Protein AF-A0A7Y5BI20-F1 (afdb_monomer)

Radius of gyration: 17.61 Å; Cα contacts (8 Å, |Δi|>4): 204; chains: 1; bounding box: 40×29×50 Å

Solvent-accessible surface area (backbone atoms only — not comparable to full-atom values): 10564 Å² total; per-residue (Å²): 135,84,77,79,78,75,85,60,71,72,70,95,50,61,67,59,49,48,48,51,48,50,54,49,49,51,48,52,44,55,56,57,67,70,54,53,72,67,63,49,33,37,38,28,72,91,62,19,72,22,56,56,56,49,55,50,47,43,29,52,50,44,44,56,56,36,51,62,61,67,52,60,69,69,63,28,53,70,52,35,61,31,55,92,84,64,74,56,52,75,76,51,72,60,50,101,61,78,82,75,77,79,55,51,94,54,74,71,53,72,89,68,62,74,75,55,58,59,52,51,49,49,44,40,54,54,28,40,52,52,33,44,61,44,54,67,77,48,53,69,67,46,31,60,50,31,10,46,80,98,21,34,20,44,50,59,49,52,50,46,51,54,36,26,41,48,49,56,50,48,57,49,49,55,44,54,52,57,53,58,56,64,76,75,110

Nearest PDB structures (foldseek):
  2nsf-assembly1_A  TM=5.334E-01  e=1.262E+00  Corynebacterium glutamicum

Secondary structure (DSSP, 8-state):
--SPPPPP---SSHHHHHHHHHHHHHHHHHHHHHS-HHHHHS--SSSS--HHHHHHHHHHHHHHHHHHHTS-HHHHHHT-SPPTTPPPGGGS-SSSSTT-------PPPPP--THHHHHHHHHHHHHHHHHHHHHHTS-HHHHHH-EETTTEEHHHHHHHHHHHHHHHHHHHHHHHHHHHHHT--

pLDDT: mean 84.41, std 15.32, range [40.56, 98.56]

Mean predicted aligned error: 6.58 Å

Sequence (185 aa):
MKNSLPEIHSCSNKEDLLKQIIDSHQALVNFYKEIPSTIFQDGAIPDGWSVKKNMKHVISSTNLFTLYLKLPKFFMKIFGKPKKNQKPIEEVVPTNRPNIKDFGKYTTAEIYKPREKEKIIQGILDSAEKLKKSVEKFSENELNNLSVFLGISLRNFILIVLKHNIYHVNVARTRLINTSESFQK

Structure (mmCIF, N/CA/C/O backbone):
data_AF-A0A7Y5BI20-F1
#
_entry.id   AF-A0A7Y5BI20-F1
#
loop_
_atom_site.group_PDB
_atom_site.id
_atom_site.type_symbol
_atom_site.label_atom_id
_atom_site.label_alt_id
_atom_site.label_comp_id
_atom_site.label_asym_id
_atom_site.label_entity_id
_atom_site.label_seq_id
_atom_site.pdbx_PDB_ins_code
_atom_site.Cartn_x
_atom_site.Cartn_y
_atom_site.Cartn_z
_atom_site.occupancy
_atom_site.B_iso_or_equiv
_atom_site.auth_seq_id
_atom_site.auth_comp_id
_atom_site.auth_asym_id
_atom_site.auth_atom_id
_atom_site.pdbx_PDB_model_num
ATOM 1 N N . MET A 1 1 ? 6.452 7.077 -18.945 1.00 60.22 1 MET A N 1
ATOM 2 C CA . MET A 1 1 ? 6.814 7.367 -17.538 1.00 60.22 1 MET A CA 1
ATOM 3 C C . MET A 1 1 ? 6.466 8.807 -17.114 1.00 60.22 1 MET A C 1
ATOM 5 O O . MET A 1 1 ? 7.232 9.424 -16.376 1.00 60.22 1 MET A O 1
ATOM 9 N N . LYS A 1 2 ? 5.326 9.372 -17.554 1.00 54.47 2 LYS A N 1
ATOM 10 C CA . LYS A 1 2 ? 5.013 10.809 -17.358 1.00 54.47 2 LYS A CA 1
ATOM 11 C C . LYS A 1 2 ? 4.185 11.119 -16.100 1.00 54.47 2 LYS A C 1
ATOM 13 O O . LYS A 1 2 ? 4.329 12.201 -15.549 1.00 54.47 2 LYS A O 1
ATOM 18 N N . ASN A 1 3 ? 3.388 10.178 -15.592 1.00 63.25 3 ASN A N 1
ATOM 19 C CA . ASN A 1 3 ? 2.497 10.438 -14.452 1.00 63.25 3 ASN A CA 1
ATOM 20 C C . ASN A 1 3 ? 3.248 10.351 -13.125 1.00 63.25 3 ASN A C 1
ATOM 22 O O . ASN A 1 3 ? 3.934 9.357 -12.898 1.00 63.25 3 ASN A O 1
ATOM 26 N N . SER A 1 4 ? 3.149 11.358 -12.251 1.00 76.25 4 SER A N 1
ATOM 27 C CA . SER A 1 4 ? 3.643 11.291 -10.865 1.00 76.25 4 SER A CA 1
ATOM 28 C C . SER A 1 4 ? 3.000 10.113 -10.118 1.00 76.25 4 SER A C 1
ATOM 30 O O . SER A 1 4 ? 1.860 9.739 -10.386 1.00 76.25 4 SER A O 1
ATOM 32 N N . LEU A 1 5 ? 3.760 9.472 -9.223 1.00 89.19 5 LEU A N 1
ATOM 33 C CA . LEU A 1 5 ? 3.156 8.527 -8.282 1.00 89.19 5 LEU A CA 1
ATOM 34 C C . LEU A 1 5 ? 2.349 9.332 -7.252 1.00 89.19 5 LEU A C 1
ATOM 36 O O . LEU A 1 5 ? 2.758 10.452 -6.940 1.00 89.19 5 LEU A O 1
ATOM 40 N N . PRO A 1 6 ? 1.227 8.801 -6.741 1.00 92.25 6 PRO A N 1
ATOM 41 C CA . PRO A 1 6 ? 0.390 9.535 -5.808 1.00 92.25 6 PRO A CA 1
ATOM 42 C C . PRO A 1 6 ? 1.118 9.752 -4.486 1.00 92.25 6 PRO A C 1
ATOM 44 O O . PRO A 1 6 ? 1.880 8.898 -4.026 1.00 92.25 6 PRO A O 1
ATOM 47 N N . GLU A 1 7 ? 0.835 10.883 -3.859 1.00 92.62 7 GLU A N 1
ATOM 48 C CA . GLU A 1 7 ? 1.202 11.121 -2.473 1.00 92.62 7 GLU A CA 1
ATOM 49 C C . GLU A 1 7 ? 0.186 10.449 -1.544 1.00 92.62 7 GLU A C 1
ATOM 51 O O . GLU A 1 7 ? -0.988 10.285 -1.878 1.00 92.62 7 GLU A O 1
ATOM 56 N N . ILE A 1 8 ? 0.667 10.001 -0.385 1.00 96.25 8 ILE A N 1
ATOM 57 C CA . ILE A 1 8 ? -0.174 9.413 0.658 1.00 96.25 8 ILE A CA 1
ATOM 58 C C . ILE A 1 8 ? -0.384 10.473 1.724 1.00 96.25 8 ILE A C 1
ATOM 60 O O . ILE A 1 8 ? 0.593 11.020 2.242 1.00 96.25 8 ILE A O 1
ATOM 64 N N . HIS A 1 9 ? -1.645 10.709 2.063 1.00 95.88 9 HIS A N 1
ATOM 65 C CA . HIS A 1 9 ? -2.060 11.784 2.952 1.00 95.88 9 HIS A CA 1
ATOM 66 C C . HIS A 1 9 ? -2.793 11.252 4.176 1.00 95.88 9 HIS A C 1
ATOM 68 O O . HIS A 1 9 ? -3.394 10.168 4.172 1.00 95.88 9 HIS A O 1
ATOM 74 N N 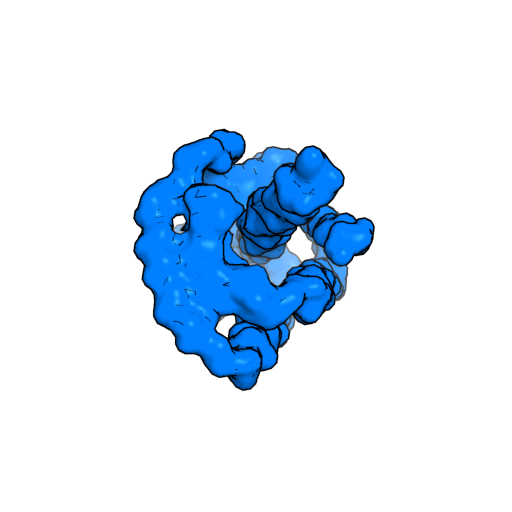. SER A 1 10 ? -2.739 12.032 5.247 1.00 95.69 10 SER A N 1
ATOM 75 C CA . SER A 1 10 ? -3.481 11.751 6.463 1.00 95.69 10 SER A CA 1
ATOM 76 C C . SER A 1 10 ? -4.971 11.774 6.126 1.00 95.69 10 SER A C 1
ATOM 78 O O . SER A 1 10 ? -5.447 12.646 5.407 1.00 95.69 10 SER A O 1
ATOM 80 N N . CYS A 1 11 ? -5.723 10.802 6.632 1.00 95.56 11 CYS A N 1
ATOM 81 C CA . CYS A 1 11 ? -7.173 10.743 6.453 1.00 95.56 11 CYS A CA 1
ATOM 82 C C . CYS A 1 11 ? -7.856 10.522 7.799 1.00 95.56 11 CYS A C 1
ATOM 84 O O . CYS A 1 11 ? -7.262 9.953 8.713 1.00 95.56 11 CYS A O 1
ATOM 86 N N . SER A 1 12 ? -9.104 10.961 7.934 1.00 92.12 12 SER A N 1
ATOM 87 C CA . SER A 1 12 ? -9.859 10.863 9.191 1.00 92.12 12 SER A CA 1
ATOM 88 C C . SER A 1 12 ? -10.893 9.735 9.193 1.00 92.12 12 SER A C 1
ATOM 90 O O . SER A 1 12 ? -11.273 9.274 10.268 1.00 92.12 12 SER A O 1
ATOM 92 N N . ASN A 1 13 ? -11.302 9.250 8.017 1.00 97.00 13 ASN A N 1
ATOM 93 C CA . ASN A 1 13 ? -12.343 8.235 7.854 1.00 97.00 13 ASN A CA 1
ATOM 94 C C . ASN A 1 13 ? -11.854 7.028 7.029 1.00 97.00 13 ASN A C 1
ATOM 96 O O . ASN A 1 13 ? -10.860 7.085 6.300 1.00 97.00 13 ASN A O 1
ATOM 100 N N . LYS A 1 14 ? -12.491 5.878 7.224 1.00 98.19 14 LYS A N 1
ATOM 101 C CA . LYS A 1 14 ? -12.157 4.595 6.599 1.00 98.19 14 LYS A CA 1
ATOM 102 C C . LYS A 1 14 ? -12.366 4.637 5.094 1.00 98.19 14 LYS A C 1
ATOM 104 O O . LYS A 1 14 ? -11.585 4.008 4.395 1.00 98.19 14 LYS A O 1
ATOM 109 N N . GLU A 1 15 ? -13.372 5.349 4.602 1.00 98.31 15 GLU A N 1
ATOM 110 C CA . GLU A 1 15 ? -13.644 5.455 3.166 1.00 98.31 15 GLU A CA 1
ATOM 111 C C . GLU A 1 15 ? -12.436 6.026 2.411 1.00 98.31 15 GLU A C 1
ATOM 113 O O . GLU A 1 15 ? -11.926 5.381 1.494 1.00 98.31 15 GLU A O 1
ATOM 118 N N . ASP A 1 16 ? -11.879 7.139 2.888 1.00 98.12 16 ASP A N 1
ATOM 119 C CA . ASP A 1 16 ? -10.666 7.746 2.338 1.00 98.12 16 ASP A CA 1
ATOM 120 C C . ASP A 1 16 ? -9.454 6.816 2.444 1.00 98.12 16 ASP A C 1
ATOM 122 O O . ASP A 1 16 ? -8.635 6.747 1.527 1.00 98.12 16 ASP A O 1
ATOM 126 N N . LEU A 1 17 ? -9.330 6.065 3.543 1.00 98.44 17 LEU A N 1
ATOM 127 C CA . LEU A 1 17 ? -8.257 5.081 3.702 1.00 98.44 17 LEU A CA 1
ATOM 128 C C . LEU A 1 17 ? -8.372 3.958 2.663 1.0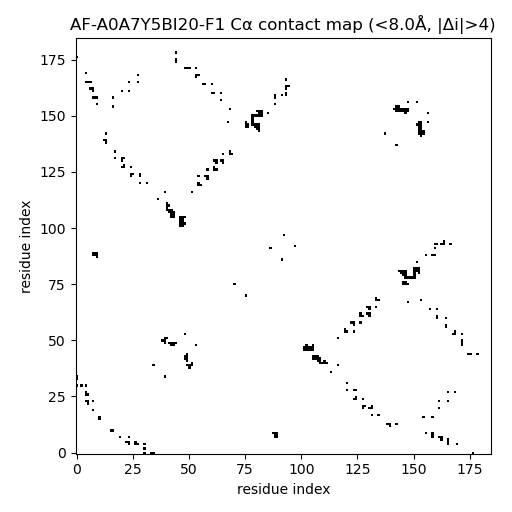0 98.44 17 LEU A C 1
ATOM 130 O O . LEU A 1 17 ? -7.374 3.585 2.045 1.00 98.44 17 LEU A O 1
ATOM 134 N N . LEU A 1 18 ? -9.579 3.425 2.456 1.00 98.56 18 LEU A N 1
ATOM 135 C CA . LEU A 1 18 ? -9.848 2.392 1.455 1.00 98.56 18 LEU A CA 1
ATOM 136 C C . LEU A 1 18 ? -9.591 2.915 0.041 1.00 98.56 18 LEU A C 1
ATOM 138 O O . LEU A 1 18 ? -8.966 2.217 -0.761 1.00 98.56 18 LEU A O 1
ATOM 142 N N . LYS A 1 19 ? -10.000 4.154 -0.240 1.00 98.19 19 LYS A N 1
ATOM 143 C CA . LYS A 1 19 ? -9.726 4.828 -1.510 1.00 98.19 19 LYS A CA 1
ATOM 144 C C . LYS A 1 19 ? -8.223 4.979 -1.745 1.00 98.19 19 LYS A C 1
ATOM 146 O O . LYS A 1 19 ? -7.734 4.562 -2.791 1.00 98.19 19 LYS A O 1
ATOM 151 N N . GLN A 1 20 ? -7.466 5.458 -0.754 1.00 98.12 20 GLN A N 1
ATOM 152 C CA . GLN A 1 20 ? -6.006 5.570 -0.856 1.00 98.12 20 GLN A CA 1
ATOM 153 C C . GLN A 1 20 ? -5.320 4.213 -1.084 1.00 98.12 20 GLN A C 1
ATOM 155 O O . GLN A 1 20 ? -4.358 4.141 -1.851 1.00 98.12 20 GLN A O 1
ATOM 160 N N . ILE A 1 21 ? -5.806 3.121 -0.474 1.00 98.44 21 ILE A N 1
ATOM 161 C CA . ILE A 1 21 ? -5.284 1.768 -0.737 1.00 98.44 21 ILE A CA 1
ATOM 162 C C . ILE A 1 21 ? -5.441 1.414 -2.220 1.00 98.44 21 ILE A C 1
ATOM 164 O O . ILE A 1 21 ? -4.464 1.001 -2.845 1.00 98.44 21 ILE A O 1
ATOM 168 N N . ILE A 1 22 ? -6.636 1.582 -2.786 1.00 98.31 22 ILE A N 1
ATOM 169 C CA . ILE A 1 22 ? -6.911 1.202 -4.177 1.00 98.31 22 ILE A CA 1
ATOM 170 C C . ILE A 1 22 ? -6.178 2.114 -5.159 1.00 98.31 22 ILE A C 1
ATOM 172 O O . ILE A 1 22 ? -5.457 1.616 -6.026 1.00 98.31 22 ILE A O 1
ATOM 176 N N . ASP A 1 23 ? -6.290 3.429 -4.986 1.00 97.38 23 ASP A N 1
ATOM 177 C CA . ASP A 1 23 ? -5.709 4.405 -5.908 1.00 97.38 23 ASP A CA 1
ATOM 178 C C . ASP A 1 23 ? -4.184 4.292 -5.960 1.00 97.38 23 ASP A C 1
ATOM 180 O O . ASP A 1 23 ? -3.594 4.288 -7.043 1.00 97.38 23 ASP A O 1
ATOM 184 N N . SER A 1 24 ? -3.535 4.127 -4.800 1.00 97.31 24 SER A N 1
ATOM 185 C CA . SER A 1 24 ? -2.082 3.957 -4.748 1.00 97.31 24 SER A CA 1
ATOM 186 C C . SER A 1 24 ? -1.639 2.697 -5.486 1.00 97.31 24 SER A C 1
ATOM 188 O O . SER A 1 24 ? -0.776 2.779 -6.358 1.00 97.31 24 SER A O 1
ATOM 190 N N . HIS A 1 25 ? -2.258 1.543 -5.224 1.00 98.00 25 HIS A N 1
ATOM 191 C CA . HIS A 1 25 ? -1.890 0.295 -5.898 1.00 98.00 25 HIS A CA 1
ATOM 192 C C . HIS A 1 25 ? -2.201 0.337 -7.399 1.00 98.00 25 HIS A C 1
ATOM 194 O O . HIS A 1 25 ? -1.398 -0.156 -8.195 1.00 98.00 25 HIS A O 1
ATOM 200 N N . GLN A 1 26 ? -3.306 0.964 -7.810 1.00 97.44 26 GLN A N 1
ATOM 201 C CA . GLN A 1 26 ? -3.629 1.134 -9.224 1.00 97.44 26 GLN A CA 1
ATOM 202 C C . GLN A 1 26 ? -2.609 2.034 -9.930 1.00 97.44 26 GLN A C 1
ATOM 204 O O . GLN A 1 26 ? -2.175 1.716 -11.040 1.00 97.44 26 GLN A O 1
ATOM 209 N N . ALA A 1 27 ? -2.165 3.115 -9.286 1.00 96.00 27 ALA A N 1
ATOM 210 C CA . ALA A 1 27 ? -1.109 3.969 -9.820 1.00 96.00 27 ALA A CA 1
ATOM 211 C C . ALA A 1 27 ? 0.228 3.221 -9.946 1.00 96.00 27 ALA A C 1
ATOM 213 O O . ALA A 1 27 ? 0.896 3.338 -10.976 1.00 96.00 27 ALA A O 1
ATOM 214 N N . LEU A 1 28 ? 0.586 2.391 -8.954 1.00 95.88 28 LEU A N 1
ATOM 215 C CA . LEU A 1 28 ? 1.758 1.512 -9.038 1.00 95.88 28 LEU A CA 1
ATOM 216 C C . LEU A 1 28 ? 1.649 0.549 -10.230 1.00 95.88 28 LEU A C 1
ATOM 218 O O . LEU A 1 28 ? 2.592 0.414 -11.008 1.00 95.88 28 LEU A O 1
ATOM 222 N N . VAL A 1 29 ? 0.492 -0.091 -10.416 1.00 95.94 29 VAL A N 1
ATOM 223 C CA . VAL A 1 29 ? 0.236 -0.989 -11.553 1.00 95.94 29 VAL A CA 1
ATOM 224 C C . VAL A 1 29 ? 0.355 -0.257 -12.886 1.00 95.94 29 VAL A C 1
ATOM 226 O O . VAL A 1 29 ? 0.998 -0.773 -13.800 1.00 95.94 29 VAL A O 1
ATOM 229 N N . ASN A 1 30 ? -0.229 0.936 -13.002 1.00 94.62 30 ASN A N 1
ATOM 230 C CA . ASN A 1 30 ? -0.150 1.744 -14.218 1.00 94.62 30 ASN A CA 1
ATOM 231 C C . ASN A 1 30 ? 1.308 2.088 -14.545 1.00 94.62 30 ASN A C 1
ATOM 233 O O . ASN A 1 30 ? 1.740 1.882 -15.678 1.00 94.62 30 ASN A O 1
ATOM 237 N N . PHE A 1 31 ? 2.092 2.486 -13.539 1.00 93.00 31 PHE A N 1
ATOM 238 C CA . PHE A 1 31 ? 3.527 2.704 -13.695 1.00 93.00 31 PHE A CA 1
ATOM 239 C C . PHE A 1 31 ? 4.252 1.446 -14.201 1.00 93.00 31 PHE A C 1
ATOM 241 O O . PHE A 1 31 ? 4.968 1.513 -15.198 1.00 93.00 31 PHE A O 1
ATOM 248 N N . TYR A 1 32 ? 4.046 0.283 -13.576 1.00 92.19 32 TYR A N 1
ATOM 249 C CA . TYR A 1 32 ? 4.724 -0.942 -14.011 1.00 92.19 32 TYR A CA 1
ATOM 250 C C . TYR A 1 32 ? 4.294 -1.396 -15.407 1.00 92.19 32 TYR A C 1
ATOM 252 O O . TYR A 1 32 ? 5.117 -1.945 -16.141 1.00 92.19 32 TYR A O 1
ATOM 260 N N . LYS A 1 33 ? 3.039 -1.167 -15.812 1.00 91.81 33 LYS A N 1
ATOM 261 C CA . LYS A 1 33 ? 2.569 -1.466 -17.175 1.00 91.81 33 LYS A CA 1
ATOM 262 C C . LYS A 1 33 ? 3.351 -0.684 -18.230 1.00 91.81 33 LYS A C 1
ATOM 264 O O . LYS A 1 33 ? 3.716 -1.287 -19.233 1.00 91.81 33 LYS A O 1
ATOM 269 N N . GLU A 1 34 ? 3.692 0.577 -17.960 1.00 90.12 34 GLU A N 1
ATOM 270 C CA . GLU A 1 34 ? 4.483 1.426 -18.866 1.00 90.12 34 GLU A CA 1
ATOM 271 C C . GLU A 1 34 ? 5.940 0.965 -19.050 1.00 90.12 34 GLU A C 1
ATOM 273 O O . GLU A 1 34 ? 6.594 1.398 -19.996 1.00 90.12 34 GLU A O 1
ATOM 278 N N . ILE A 1 35 ? 6.472 0.109 -18.171 1.00 86.50 35 ILE A N 1
ATOM 279 C CA . ILE A 1 35 ? 7.865 -0.350 -18.264 1.00 86.50 35 ILE A CA 1
ATOM 280 C C . ILE A 1 35 ? 8.019 -1.360 -19.416 1.00 86.50 35 ILE A C 1
ATOM 282 O O . ILE A 1 35 ? 7.361 -2.405 -19.384 1.00 86.50 35 ILE A O 1
ATOM 286 N N . PRO A 1 36 ? 8.909 -1.127 -20.397 1.00 83.88 36 PRO A N 1
ATOM 287 C CA . PRO A 1 36 ? 9.193 -2.086 -21.463 1.00 83.88 36 PRO A CA 1
ATOM 288 C C . PRO A 1 36 ? 9.616 -3.465 -20.938 1.00 83.88 36 PRO A C 1
ATOM 290 O O . PRO A 1 36 ? 10.302 -3.575 -19.921 1.00 83.88 36 PRO A O 1
ATOM 293 N N . SER A 1 37 ? 9.243 -4.531 -21.650 1.00 80.31 37 SER A N 1
ATOM 294 C CA . SER A 1 37 ? 9.581 -5.908 -21.258 1.00 80.31 37 SER A CA 1
ATOM 295 C C . SER A 1 37 ? 11.088 -6.163 -21.176 1.00 80.31 37 SER A C 1
ATOM 297 O O . SER A 1 37 ? 11.505 -6.953 -20.337 1.00 80.31 37 SER A O 1
ATOM 299 N N . THR A 1 38 ? 11.892 -5.472 -21.988 1.00 77.38 38 THR A N 1
ATOM 300 C CA . THR A 1 38 ? 13.363 -5.524 -21.942 1.00 77.38 38 THR A CA 1
ATOM 301 C C . THR A 1 38 ? 13.883 -5.069 -20.577 1.00 77.38 38 THR A C 1
ATOM 303 O O . THR A 1 38 ? 14.502 -5.846 -19.862 1.00 77.38 38 THR A O 1
ATOM 306 N N . ILE A 1 39 ? 13.469 -3.881 -20.129 1.00 78.81 39 ILE A N 1
ATOM 307 C CA . ILE A 1 39 ? 13.831 -3.314 -18.817 1.00 78.81 39 ILE A CA 1
ATOM 308 C C . ILE A 1 39 ? 13.301 -4.163 -17.650 1.00 78.81 39 ILE A C 1
ATOM 310 O O . ILE A 1 39 ? 13.914 -4.243 -16.588 1.00 78.81 39 ILE A O 1
ATOM 314 N N . PHE A 1 40 ? 12.136 -4.796 -17.810 1.00 79.56 40 PHE A N 1
ATOM 315 C CA . PHE A 1 40 ? 11.591 -5.692 -16.787 1.00 79.56 40 PHE A CA 1
ATOM 316 C C . PHE A 1 40 ? 12.453 -6.949 -16.579 1.00 79.56 40 PHE A C 1
ATOM 318 O O . PHE A 1 40 ? 12.531 -7.454 -15.454 1.00 79.56 40 PHE A O 1
ATOM 325 N N . GLN A 1 41 ? 13.054 -7.458 -17.657 1.00 70.69 41 GLN A N 1
ATOM 326 C CA . GLN A 1 41 ? 13.930 -8.632 -17.649 1.00 70.69 41 GLN A CA 1
ATOM 327 C C . GLN A 1 41 ? 15.347 -8.293 -17.187 1.00 70.69 41 GLN A C 1
ATOM 329 O O . GLN A 1 41 ? 16.037 -9.174 -16.677 1.00 70.69 41 GLN A O 1
ATOM 334 N N . ASP A 1 42 ? 15.749 -7.031 -17.320 1.00 68.69 42 ASP A N 1
ATOM 335 C CA . ASP A 1 42 ? 17.075 -6.591 -16.930 1.00 68.69 42 ASP A CA 1
ATOM 336 C C . ASP A 1 42 ? 17.337 -6.747 -15.426 1.00 68.69 42 ASP A C 1
ATOM 338 O O . ASP A 1 42 ? 16.460 -6.682 -14.549 1.00 68.69 42 ASP A O 1
ATOM 342 N N . GLY A 1 43 ? 18.619 -6.951 -15.131 1.00 65.50 43 GLY A N 1
ATOM 343 C CA . GLY A 1 43 ? 19.141 -6.879 -13.781 1.00 65.50 43 GLY A CA 1
ATOM 344 C C . GLY A 1 43 ? 19.009 -5.478 -13.178 1.00 65.50 43 GLY A C 1
ATOM 345 O O . GLY A 1 43 ? 18.363 -4.565 -13.687 1.00 65.50 43 GLY A O 1
ATOM 346 N N . ALA A 1 44 ? 19.637 -5.302 -12.028 1.00 63.72 44 ALA A N 1
ATOM 347 C CA . ALA A 1 44 ? 19.805 -3.991 -11.434 1.00 63.72 44 ALA A CA 1
ATOM 348 C C . ALA A 1 44 ? 20.598 -3.064 -12.379 1.00 63.72 44 ALA A C 1
ATOM 350 O O . ALA A 1 44 ? 21.797 -3.253 -12.508 1.00 63.72 44 ALA A O 1
ATOM 351 N N . ILE A 1 45 ? 19.978 -2.069 -13.025 1.00 58.91 45 ILE A N 1
ATOM 352 C CA . ILE A 1 45 ? 20.728 -1.071 -13.816 1.00 58.91 45 ILE A CA 1
ATOM 353 C C . ILE A 1 45 ? 20.860 0.242 -13.023 1.00 58.91 45 ILE A C 1
ATOM 355 O O . ILE A 1 45 ? 19.836 0.760 -12.562 1.00 58.91 45 ILE A O 1
ATOM 359 N N . PRO A 1 46 ? 22.058 0.832 -12.855 1.00 53.72 46 PRO A N 1
ATOM 360 C CA . PRO A 1 46 ? 23.380 0.193 -12.761 1.00 53.72 46 PRO A CA 1
ATOM 361 C C . PRO A 1 46 ? 23.618 -0.508 -11.403 1.00 53.72 46 PRO A C 1
ATOM 363 O O . PRO A 1 46 ? 24.421 -1.424 -11.338 1.00 53.72 46 PRO A O 1
ATOM 366 N N . ASP A 1 47 ? 22.878 -0.136 -10.349 1.00 63.19 47 ASP A N 1
ATOM 367 C CA . ASP A 1 47 ? 22.874 -0.778 -9.023 1.00 63.19 47 ASP A CA 1
ATOM 368 C C . ASP A 1 47 ? 21.482 -0.644 -8.376 1.00 63.19 47 ASP A C 1
ATOM 370 O O . ASP A 1 47 ? 20.847 0.406 -8.481 1.00 63.19 47 ASP A O 1
ATOM 374 N N . GLY A 1 48 ? 20.992 -1.692 -7.698 1.00 68.88 48 GLY A N 1
ATOM 375 C CA . GLY A 1 48 ? 19.753 -1.691 -6.903 1.00 68.88 48 GLY A CA 1
ATOM 376 C C . GLY A 1 48 ? 18.652 -2.679 -7.269 1.00 68.88 48 GLY A C 1
ATOM 377 O O . GLY A 1 48 ? 18.884 -3.665 -7.948 1.00 68.88 48 GLY A O 1
ATOM 378 N N . TRP A 1 49 ? 17.420 -2.504 -6.780 1.00 75.69 49 TRP A N 1
ATOM 379 C CA . TRP A 1 49 ? 16.365 -3.478 -7.101 1.00 75.69 49 TRP A CA 1
ATOM 380 C C . TRP A 1 49 ? 16.043 -3.459 -8.593 1.00 75.69 49 TRP A C 1
ATOM 382 O O . TRP A 1 49 ? 15.826 -2.385 -9.157 1.00 75.69 49 TRP A O 1
ATOM 392 N N . SER A 1 50 ? 15.987 -4.643 -9.210 1.00 81.62 50 SER A N 1
ATOM 393 C CA . SER A 1 50 ? 15.341 -4.805 -10.512 1.00 81.62 50 SER A CA 1
ATOM 394 C C . SER A 1 50 ? 13.854 -4.478 -10.390 1.00 81.62 50 SER A C 1
ATOM 396 O O . SER A 1 50 ? 13.275 -4.567 -9.298 1.00 81.62 50 SER A O 1
ATOM 398 N N . VAL A 1 51 ? 13.211 -4.148 -11.511 1.00 86.75 51 VAL A N 1
ATOM 399 C CA . VAL A 1 51 ? 11.769 -3.849 -11.553 1.00 86.75 51 VAL A CA 1
ATOM 400 C C . VAL A 1 51 ? 10.967 -4.985 -10.921 1.00 86.75 51 VAL A C 1
ATOM 402 O O . VAL A 1 51 ? 10.134 -4.757 -10.048 1.00 86.75 51 VAL A O 1
ATOM 405 N N . LYS A 1 52 ? 11.299 -6.230 -11.268 1.00 87.06 52 LYS A N 1
ATOM 406 C CA . LYS A 1 52 ? 10.683 -7.429 -10.695 1.00 87.06 52 LYS A CA 1
ATOM 407 C C . LYS A 1 52 ? 10.842 -7.522 -9.175 1.00 87.06 52 LYS A C 1
ATOM 409 O O . LYS A 1 52 ? 9.862 -7.801 -8.484 1.00 87.06 52 LYS A O 1
ATOM 414 N N . LYS A 1 53 ? 12.050 -7.307 -8.635 1.00 86.62 53 LYS A N 1
ATOM 415 C CA . LYS A 1 53 ? 12.277 -7.324 -7.176 1.00 86.62 53 LYS A CA 1
ATOM 416 C C . LYS A 1 53 ? 11.472 -6.227 -6.481 1.00 86.62 53 LYS A C 1
ATOM 418 O O . LYS A 1 53 ? 10.857 -6.492 -5.455 1.00 86.62 53 LYS A O 1
ATOM 423 N N . ASN A 1 54 ? 11.418 -5.039 -7.076 1.00 91.31 54 ASN A N 1
ATOM 424 C CA . ASN A 1 54 ? 10.638 -3.916 -6.569 1.00 91.31 54 ASN A CA 1
ATOM 425 C C . ASN A 1 54 ? 9.130 -4.224 -6.538 1.00 91.31 54 ASN A C 1
ATOM 427 O O . ASN A 1 54 ? 8.503 -4.058 -5.495 1.00 91.31 54 ASN A O 1
ATOM 431 N N . MET A 1 55 ? 8.571 -4.788 -7.613 1.00 94.00 55 MET A N 1
ATOM 432 C CA . MET A 1 55 ? 7.172 -5.232 -7.642 1.00 94.00 55 MET A CA 1
ATOM 433 C C . MET A 1 55 ? 6.881 -6.310 -6.587 1.00 94.00 55 MET A C 1
ATOM 435 O O . MET A 1 55 ? 5.871 -6.245 -5.888 1.00 94.00 55 MET A O 1
ATOM 439 N N . LYS A 1 56 ? 7.772 -7.301 -6.435 1.00 93.25 56 LYS A N 1
ATOM 440 C CA . LYS A 1 56 ? 7.628 -8.340 -5.402 1.00 93.25 56 LYS A CA 1
ATOM 441 C C . LYS A 1 56 ? 7.680 -7.757 -3.991 1.00 93.25 56 LYS A C 1
ATOM 443 O O . LYS A 1 56 ? 6.925 -8.221 -3.143 1.00 93.25 56 LYS A O 1
ATOM 448 N N . HIS A 1 57 ? 8.511 -6.739 -3.758 1.00 93.19 57 HIS A N 1
ATOM 449 C CA . HIS A 1 57 ? 8.583 -6.040 -2.474 1.00 93.19 57 HIS A CA 1
ATOM 450 C C . HIS A 1 57 ? 7.276 -5.333 -2.117 1.00 93.19 57 HIS A C 1
ATOM 452 O O . HIS A 1 57 ? 6.844 -5.415 -0.970 1.00 93.19 57 HIS A O 1
ATOM 458 N N . VAL A 1 58 ? 6.619 -4.688 -3.088 1.00 96.50 58 VAL A N 1
ATOM 459 C CA . VAL A 1 58 ? 5.286 -4.090 -2.884 1.00 96.50 58 VAL A CA 1
ATOM 460 C C . VAL A 1 58 ? 4.305 -5.157 -2.394 1.00 96.50 58 VAL A C 1
ATOM 462 O O . VAL A 1 58 ? 3.666 -4.981 -1.359 1.00 96.50 58 VAL A O 1
ATOM 465 N N . ILE A 1 59 ? 4.252 -6.307 -3.077 1.00 97.81 59 ILE A N 1
ATOM 466 C CA . ILE A 1 59 ? 3.371 -7.426 -2.708 1.00 97.81 59 ILE A CA 1
ATOM 467 C C . ILE A 1 59 ? 3.705 -7.960 -1.309 1.00 97.81 59 ILE A C 1
ATOM 469 O O . ILE A 1 59 ? 2.807 -8.142 -0.485 1.00 97.81 59 ILE A O 1
ATOM 473 N N . SER A 1 60 ? 4.980 -8.254 -1.033 1.00 96.25 60 SER A N 1
ATOM 474 C CA . SER A 1 60 ? 5.389 -8.841 0.247 1.00 96.25 60 SER A CA 1
ATOM 475 C C . SER A 1 60 ? 5.167 -7.882 1.407 1.00 96.25 60 SER A C 1
ATOM 477 O O . SER A 1 60 ? 4.681 -8.317 2.448 1.00 96.25 60 SER A O 1
ATOM 479 N N . SER A 1 61 ? 5.458 -6.594 1.214 1.00 94.44 61 SER A N 1
ATOM 480 C CA . SER A 1 61 ? 5.196 -5.555 2.208 1.00 94.44 61 SER A CA 1
ATOM 481 C C . SER A 1 61 ? 3.703 -5.497 2.498 1.00 94.44 61 SER A C 1
ATOM 483 O O . SER A 1 61 ? 3.297 -5.808 3.616 1.00 94.44 61 SER A O 1
ATOM 485 N N . THR A 1 62 ? 2.859 -5.245 1.492 1.00 97.62 62 THR A N 1
ATOM 486 C CA . THR A 1 62 ? 1.398 -5.178 1.664 1.00 97.62 62 THR A CA 1
ATOM 487 C C . THR A 1 62 ? 0.830 -6.429 2.347 1.00 97.62 62 THR A C 1
ATOM 489 O O . THR A 1 62 ? 0.009 -6.321 3.263 1.00 97.62 62 THR A O 1
ATOM 492 N N . ASN A 1 63 ? 1.297 -7.625 1.974 1.00 97.06 63 ASN A N 1
ATOM 493 C CA . ASN A 1 63 ? 0.848 -8.875 2.593 1.00 97.06 63 ASN A CA 1
ATOM 494 C C . ASN A 1 63 ? 1.304 -9.027 4.051 1.00 97.06 63 ASN A C 1
ATOM 496 O O . ASN A 1 63 ? 0.510 -9.477 4.880 1.00 97.06 63 ASN A O 1
ATOM 500 N N . LEU A 1 64 ? 2.540 -8.644 4.382 1.00 93.25 64 LEU A N 1
ATOM 501 C CA . LEU A 1 64 ? 3.040 -8.657 5.758 1.00 93.25 64 LEU A CA 1
ATOM 502 C C . LEU A 1 64 ? 2.188 -7.748 6.652 1.00 93.25 64 LEU A C 1
ATOM 504 O O . LEU A 1 64 ? 1.779 -8.141 7.741 1.00 93.25 64 LEU A O 1
ATOM 508 N N . PHE A 1 65 ? 1.837 -6.562 6.167 1.00 88.94 65 PHE A N 1
ATOM 509 C CA . PHE A 1 65 ? 0.959 -5.648 6.897 1.00 88.94 65 PHE A CA 1
ATOM 510 C C . PHE A 1 65 ? -0.470 -6.175 7.022 1.00 88.94 65 PHE A C 1
ATOM 512 O O . PHE A 1 65 ? -1.074 -6.121 8.094 1.00 88.94 65 PHE A O 1
ATOM 519 N N . THR A 1 66 ? -0.981 -6.780 5.954 1.00 95.44 66 THR A N 1
ATOM 520 C CA . THR A 1 66 ? -2.279 -7.458 5.968 1.00 95.44 66 THR A CA 1
ATOM 521 C C . THR A 1 66 ? -2.324 -8.579 7.012 1.00 95.44 66 THR A C 1
ATOM 523 O O . THR A 1 66 ? -3.374 -8.799 7.614 1.00 95.44 66 THR A O 1
ATOM 526 N N . LEU A 1 67 ? -1.211 -9.283 7.256 1.00 93.06 67 LEU A N 1
ATOM 527 C CA . LEU A 1 67 ? -1.120 -10.310 8.298 1.00 93.06 67 LEU A CA 1
ATOM 528 C C . LEU A 1 67 ? -1.319 -9.717 9.699 1.00 93.06 67 LEU A C 1
ATOM 530 O O . LEU A 1 67 ? -2.074 -10.285 10.485 1.00 93.06 67 LEU A O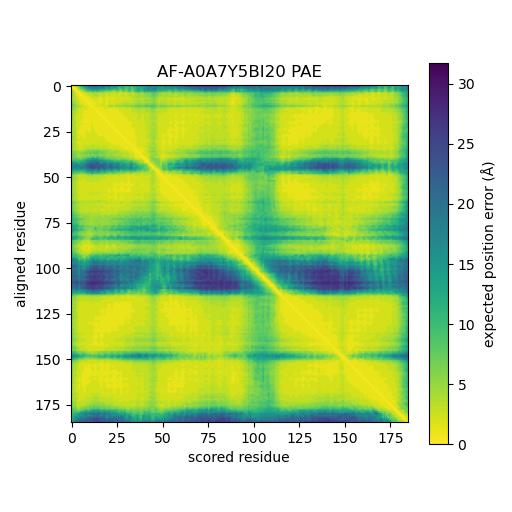 1
ATOM 534 N N . TYR A 1 68 ? -0.729 -8.556 9.994 1.00 90.44 68 TYR A N 1
ATOM 535 C CA . TYR A 1 68 ? -0.933 -7.886 11.284 1.00 90.44 68 TYR A CA 1
ATOM 536 C C . TYR A 1 68 ? -2.393 -7.498 11.515 1.00 90.44 68 TYR A C 1
ATOM 538 O O . TYR A 1 68 ? -2.901 -7.674 12.618 1.00 90.44 68 TYR A O 1
ATOM 546 N N . LEU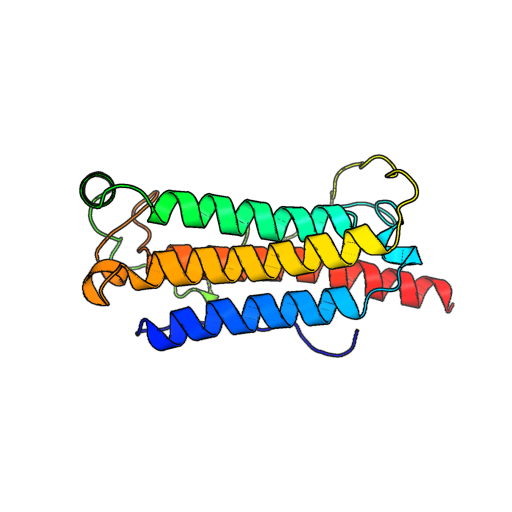 A 1 69 ? -3.102 -7.061 10.471 1.00 92.56 69 LEU A N 1
ATOM 547 C CA . LEU A 1 69 ? -4.535 -6.759 10.559 1.00 92.56 69 LEU A CA 1
ATOM 548 C C . LEU A 1 69 ? -5.415 -8.001 10.774 1.00 92.56 69 LEU A C 1
ATOM 550 O O . LEU A 1 69 ? -6.578 -7.872 11.145 1.00 92.56 69 LEU A O 1
ATOM 554 N N . LYS A 1 70 ? -4.885 -9.206 10.542 1.00 91.69 70 LYS A N 1
ATOM 555 C CA . LYS A 1 70 ? -5.591 -10.470 10.796 1.00 91.69 70 LYS A CA 1
ATOM 556 C C . LYS A 1 70 ? -5.385 -11.002 12.212 1.00 91.69 70 LYS A C 1
ATOM 558 O O . LYS A 1 70 ? -6.014 -12.000 12.561 1.00 91.69 70 LYS A O 1
ATOM 563 N N . LEU A 1 71 ? -4.532 -10.371 13.020 1.00 90.00 71 LEU A N 1
ATOM 564 C CA . LEU A 1 71 ? -4.378 -10.761 14.416 1.00 90.00 71 LEU A CA 1
ATOM 565 C C . LEU A 1 71 ? -5.711 -10.582 15.164 1.00 90.00 71 LEU A C 1
ATOM 567 O O . LEU A 1 71 ? -6.415 -9.593 14.943 1.00 90.00 71 LEU A O 1
ATOM 571 N N . PRO A 1 72 ? -6.068 -11.503 16.074 1.00 90.38 72 PRO A N 1
ATOM 572 C CA . PRO A 1 72 ? -7.207 -11.304 16.957 1.00 90.38 72 PRO A CA 1
ATOM 573 C C . PRO A 1 72 ? -7.124 -9.959 17.693 1.00 90.38 72 PRO A C 1
ATOM 575 O O . PRO A 1 72 ? -6.072 -9.586 18.215 1.00 90.38 72 PRO A O 1
ATOM 578 N N . LYS A 1 73 ? -8.252 -9.244 17.790 1.00 90.56 73 LYS A N 1
ATOM 579 C CA . LYS A 1 73 ? -8.316 -7.880 18.352 1.00 90.56 73 LYS A CA 1
ATOM 580 C C . LYS A 1 73 ? -7.755 -7.774 19.777 1.00 90.56 73 LYS A C 1
ATOM 582 O O . LYS A 1 73 ? -7.281 -6.711 20.165 1.00 90.56 73 LYS A O 1
ATOM 587 N N . PHE A 1 74 ? -7.784 -8.854 20.564 1.00 88.00 74 PHE A N 1
ATOM 588 C CA . PHE A 1 74 ? -7.208 -8.848 21.910 1.00 88.00 74 PHE A CA 1
ATOM 589 C C . PHE A 1 74 ? -5.681 -8.680 21.895 1.00 88.00 74 PHE A C 1
ATOM 591 O O . PHE A 1 74 ? -5.163 -7.957 22.738 1.00 88.00 74 PHE A O 1
ATOM 598 N N . PHE A 1 75 ? -4.967 -9.237 20.908 1.00 86.88 75 PHE A N 1
ATOM 599 C CA . PHE A 1 75 ? -3.525 -9.010 20.765 1.00 86.88 75 PHE A CA 1
ATOM 600 C C . PHE A 1 75 ? -3.218 -7.543 20.457 1.00 86.88 75 PHE A C 1
ATOM 602 O O . PHE A 1 75 ? -2.273 -6.983 21.000 1.00 86.88 75 PHE A O 1
ATOM 609 N N . MET A 1 76 ? -4.062 -6.883 19.659 1.00 88.38 76 MET A N 1
ATOM 610 C CA . MET A 1 76 ? -3.917 -5.450 19.377 1.00 88.38 76 MET A CA 1
ATOM 611 C C . MET A 1 76 ? -4.125 -4.583 20.624 1.00 88.38 76 MET A C 1
ATOM 613 O O . MET A 1 76 ? -3.501 -3.537 20.764 1.00 88.38 76 MET A O 1
ATOM 617 N N . LYS A 1 77 ? -4.967 -5.028 21.565 1.00 86.12 77 LYS A N 1
ATOM 618 C CA . LYS A 1 77 ? -5.144 -4.351 22.859 1.00 86.12 77 LYS A CA 1
ATOM 619 C C . LYS A 1 77 ? -3.919 -4.500 23.770 1.00 86.12 77 LYS A C 1
ATOM 621 O O . LYS A 1 77 ? -3.649 -3.581 24.537 1.00 86.12 77 LYS A O 1
ATOM 626 N N . ILE A 1 78 ? -3.167 -5.602 23.666 1.00 86.12 78 ILE A N 1
ATOM 627 C CA . ILE A 1 78 ? -1.927 -5.822 24.440 1.00 86.12 78 ILE A CA 1
ATOM 628 C C . ILE A 1 78 ? -0.844 -4.809 24.046 1.00 86.12 78 ILE A C 1
ATOM 630 O O . ILE A 1 78 ? -0.100 -4.351 24.909 1.00 86.12 78 ILE A O 1
ATOM 634 N N . PHE A 1 79 ? -0.795 -4.378 22.780 1.00 83.88 79 PHE A N 1
ATOM 635 C CA . PHE A 1 79 ? 0.117 -3.309 22.345 1.00 83.88 79 PHE A CA 1
ATOM 636 C C . PHE A 1 79 ? -0.215 -1.929 22.937 1.00 83.88 79 PHE A C 1
ATOM 638 O O . PHE A 1 79 ? 0.557 -0.983 22.774 1.00 83.88 79 PHE A O 1
ATOM 645 N N . GLY A 1 80 ? -1.331 -1.814 23.659 1.00 84.56 80 GLY A N 1
ATOM 646 C CA . GLY A 1 80 ? -1.758 -0.595 24.321 1.00 84.56 80 GLY A CA 1
ATOM 647 C C . GLY A 1 80 ? -2.471 0.373 23.382 1.00 84.56 80 GLY A C 1
ATOM 648 O O . GLY A 1 80 ? -2.862 0.044 22.258 1.00 84.56 80 GLY A O 1
ATOM 649 N N . LYS A 1 81 ? -2.677 1.595 23.876 1.00 87.50 81 LYS A N 1
ATOM 650 C CA . LYS A 1 81 ? -3.319 2.663 23.106 1.00 87.50 81 LYS A CA 1
ATOM 651 C C . LYS A 1 81 ? -2.312 3.324 22.160 1.00 87.50 81 LYS A C 1
ATOM 653 O O . LYS A 1 81 ? -1.147 3.481 22.533 1.00 87.50 81 LYS A O 1
ATOM 658 N N . PRO A 1 82 ? -2.752 3.772 20.975 1.00 91.00 82 PRO A N 1
ATOM 659 C CA . PRO A 1 82 ? -1.945 4.623 20.118 1.00 91.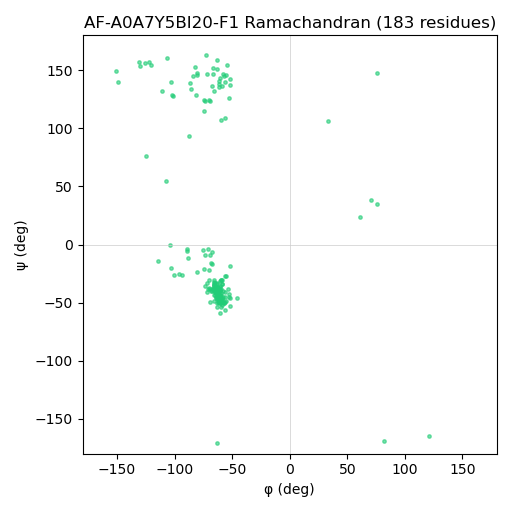00 82 PRO A CA 1
ATOM 660 C C . PRO A 1 82 ? -1.406 5.844 20.872 1.00 91.00 82 PRO A C 1
ATOM 662 O O . PRO A 1 82 ? -2.094 6.431 21.712 1.00 91.00 82 PRO A O 1
ATOM 665 N N . LYS A 1 83 ? -0.167 6.241 20.571 1.00 88.38 83 LYS A N 1
ATOM 666 C CA . LYS A 1 83 ? 0.422 7.484 21.094 1.00 88.38 83 LYS A CA 1
ATOM 667 C C . LYS A 1 83 ? -0.440 8.673 20.662 1.00 88.38 83 LYS A C 1
ATOM 669 O O . LYS A 1 83 ? -0.821 8.741 19.504 1.00 88.38 83 LYS A O 1
ATOM 674 N N . LYS A 1 84 ? -0.714 9.626 21.558 1.00 80.56 84 LYS A N 1
ATOM 675 C CA . LYS A 1 84 ? -1.596 10.774 21.257 1.00 80.56 84 LYS A CA 1
ATOM 676 C C . LYS A 1 84 ? -1.037 11.722 20.185 1.00 80.56 84 LYS A C 1
ATOM 678 O O . LYS A 1 84 ? -1.804 12.255 19.398 1.00 80.56 84 LYS A O 1
ATOM 683 N N . ASN A 1 85 ? 0.286 11.879 20.122 1.00 82.19 85 ASN A N 1
ATOM 684 C CA . ASN A 1 85 ? 0.959 12.835 19.234 1.00 82.19 85 ASN A CA 1
ATOM 685 C C . ASN A 1 85 ? 1.656 12.106 18.075 1.00 82.19 85 ASN A C 1
ATOM 687 O O . ASN A 1 85 ? 2.873 12.207 17.908 1.00 82.19 85 ASN A O 1
ATOM 691 N N . GLN A 1 86 ? 0.918 11.281 17.328 1.00 85.88 86 GLN A N 1
ATOM 692 C CA . GLN A 1 86 ? 1.481 10.659 16.125 1.00 85.88 86 GLN A CA 1
ATOM 693 C C . GLN A 1 86 ? 1.720 11.743 15.084 1.00 85.88 86 GLN A C 1
ATOM 695 O O . GLN A 1 86 ? 0.867 12.606 14.889 1.00 85.88 86 GLN A O 1
ATOM 700 N N . LYS A 1 87 ? 2.874 11.687 14.420 1.00 86.25 87 LYS A N 1
ATOM 701 C CA . LYS A 1 87 ? 3.152 12.595 13.311 1.00 86.25 87 LYS A CA 1
ATOM 702 C C . LYS A 1 87 ? 2.114 12.391 12.202 1.00 86.25 87 LYS A C 1
ATOM 704 O O . LYS A 1 87 ? 1.738 11.236 11.964 1.00 86.25 87 LYS A O 1
ATOM 709 N N . PRO A 1 88 ? 1.684 13.464 11.519 1.00 89.25 88 PRO A N 1
ATOM 710 C CA . PRO A 1 88 ? 0.904 13.326 10.296 1.00 89.25 88 PRO A CA 1
ATOM 711 C C . PRO A 1 88 ? 1.711 12.507 9.283 1.00 89.25 88 PRO A C 1
ATOM 713 O O . PRO A 1 88 ? 2.949 12.550 9.284 1.00 89.25 88 PRO A O 1
ATOM 716 N N . ILE A 1 89 ? 1.039 11.711 8.447 1.00 93.12 89 ILE A N 1
ATOM 717 C CA . ILE A 1 89 ? 1.741 10.767 7.567 1.00 93.12 89 ILE A CA 1
ATOM 718 C C . ILE A 1 89 ? 2.714 11.479 6.626 1.00 93.12 89 ILE A C 1
ATOM 720 O O . ILE A 1 89 ? 3.767 10.935 6.298 1.00 93.12 89 ILE A O 1
ATOM 724 N N . GLU A 1 90 ? 2.404 12.710 6.243 1.00 92.19 90 GLU A N 1
ATOM 725 C CA . GLU A 1 90 ? 3.207 13.606 5.420 1.00 92.19 90 GLU A CA 1
ATOM 726 C C . GLU A 1 90 ? 4.623 13.776 5.998 1.00 92.19 90 GLU A C 1
ATOM 728 O O . GLU A 1 90 ? 5.605 13.694 5.258 1.00 92.19 90 GLU A O 1
ATOM 733 N N . GLU A 1 91 ? 4.748 13.851 7.325 1.00 89.25 91 GLU A N 1
ATOM 734 C CA . GLU A 1 91 ? 6.016 13.996 8.053 1.00 89.25 91 GLU A CA 1
ATOM 735 C C . GLU A 1 91 ? 6.699 12.662 8.392 1.00 89.25 91 GLU A C 1
ATOM 737 O O . GLU A 1 91 ? 7.853 12.634 8.835 1.00 89.25 91 GLU A O 1
ATOM 742 N N . VAL A 1 92 ? 6.008 11.532 8.222 1.00 87.56 92 VAL A N 1
ATOM 743 C CA . VAL A 1 92 ? 6.590 10.219 8.514 1.00 87.56 92 VAL A CA 1
ATOM 744 C C .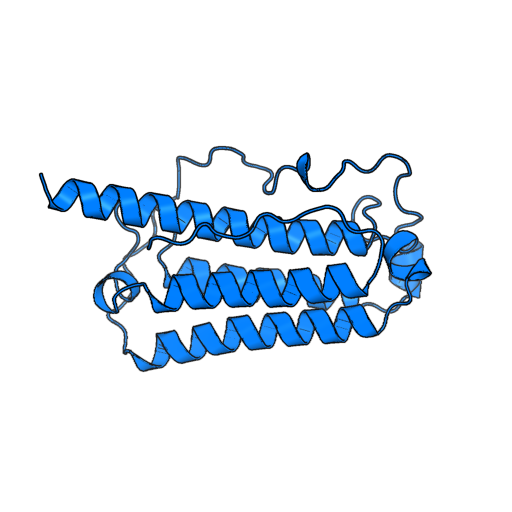 VAL A 1 92 ? 7.586 9.842 7.424 1.00 87.56 92 VAL A C 1
ATOM 746 O O . VAL A 1 92 ? 7.249 9.784 6.239 1.00 87.56 92 VAL A O 1
ATOM 749 N N . VAL A 1 93 ? 8.825 9.543 7.817 1.00 83.69 93 VAL A N 1
ATOM 750 C CA . VAL A 1 93 ? 9.837 9.046 6.882 1.00 83.69 93 VAL A CA 1
ATOM 751 C C . VAL A 1 93 ? 9.455 7.615 6.469 1.00 83.69 93 VAL A C 1
ATOM 753 O O . VAL A 1 93 ? 9.288 6.762 7.340 1.00 83.69 93 VAL A O 1
ATOM 756 N N . PRO A 1 94 ? 9.320 7.314 5.164 1.00 78.12 94 PRO A N 1
ATOM 757 C CA . PRO A 1 94 ? 8.834 6.012 4.685 1.00 78.12 94 PRO A CA 1
ATOM 758 C C . PRO A 1 94 ? 9.813 4.849 4.917 1.00 78.12 94 PRO A C 1
ATOM 760 O O . PRO A 1 94 ? 9.481 3.689 4.674 1.00 78.12 94 PRO A O 1
ATOM 763 N N . THR A 1 95 ? 11.040 5.144 5.346 1.00 70.44 95 THR A N 1
ATOM 764 C CA . THR A 1 95 ? 12.095 4.168 5.615 1.00 70.44 95 THR A CA 1
ATOM 765 C C . THR A 1 95 ? 13.037 4.686 6.699 1.00 70.44 95 THR A C 1
ATOM 767 O O . THR A 1 95 ? 13.306 5.881 6.784 1.00 70.44 95 THR A O 1
ATOM 770 N N . ASN A 1 96 ? 13.610 3.776 7.489 1.00 64.12 96 ASN A N 1
ATOM 771 C CA . ASN A 1 96 ? 14.631 4.101 8.493 1.00 64.12 96 ASN A CA 1
ATOM 772 C C . ASN A 1 96 ? 15.986 4.487 7.870 1.00 64.12 96 ASN A C 1
ATOM 774 O O . ASN A 1 96 ? 16.927 4.816 8.586 1.00 64.12 96 ASN A O 1
ATOM 778 N N . ARG A 1 97 ? 16.107 4.418 6.540 1.00 62.19 97 ARG A N 1
ATOM 779 C CA . ARG A 1 97 ? 17.290 4.829 5.781 1.00 62.19 97 ARG A CA 1
ATOM 780 C C . ARG A 1 97 ? 16.876 5.850 4.715 1.00 62.19 97 ARG A C 1
ATOM 782 O O . ARG A 1 97 ? 16.741 5.483 3.550 1.00 62.19 97 ARG A O 1
ATOM 789 N N . PRO A 1 98 ? 16.604 7.114 5.073 1.00 57.34 98 PRO A N 1
ATOM 790 C CA . PRO A 1 98 ? 16.439 8.151 4.062 1.00 57.34 98 PRO A CA 1
ATOM 791 C C . PRO A 1 98 ? 17.752 8.280 3.270 1.00 57.34 98 PRO A C 1
ATOM 793 O O . PRO A 1 98 ? 18.832 8.228 3.853 1.00 57.34 98 PRO A O 1
ATOM 796 N N . ASN A 1 99 ? 17.669 8.435 1.946 1.00 58.88 99 ASN A N 1
ATOM 797 C CA . ASN A 1 99 ? 18.821 8.593 1.042 1.00 58.88 99 ASN A CA 1
ATOM 798 C C . ASN A 1 99 ? 19.696 7.338 0.828 1.00 58.88 99 ASN A C 1
ATOM 800 O O . ASN A 1 99 ? 20.915 7.465 0.716 1.00 58.88 99 ASN A O 1
ATOM 804 N N . ILE A 1 100 ? 19.115 6.131 0.737 1.00 54.69 100 ILE A N 1
ATOM 805 C CA . ILE A 1 100 ? 19.880 4.941 0.310 1.00 54.69 100 ILE A CA 1
ATOM 806 C C . ILE A 1 100 ? 20.506 5.211 -1.069 1.00 54.69 100 ILE A C 1
ATOM 808 O O . ILE A 1 100 ? 19.798 5.278 -2.071 1.00 54.69 100 ILE A O 1
ATOM 812 N N . LYS A 1 101 ? 21.834 5.370 -1.090 1.00 52.12 101 LYS A N 1
ATOM 813 C CA . LYS A 1 101 ? 22.671 5.431 -2.301 1.00 52.12 101 LYS A CA 1
ATOM 814 C C . LYS A 1 101 ? 23.383 4.110 -2.582 1.00 52.12 101 LYS A C 1
ATOM 816 O O . LYS A 1 101 ? 23.704 3.825 -3.726 1.00 52.12 101 LYS A O 1
ATOM 821 N N . ASP A 1 102 ? 23.622 3.315 -1.540 1.00 49.09 102 ASP A N 1
ATOM 822 C CA . ASP A 1 102 ? 24.128 1.954 -1.673 1.00 49.09 102 ASP A CA 1
ATOM 823 C C . ASP A 1 102 ? 22.936 1.029 -1.850 1.00 49.09 102 ASP A C 1
ATOM 825 O O . ASP A 1 102 ? 22.270 0.621 -0.893 1.00 49.09 102 ASP A O 1
ATOM 829 N N . PHE A 1 103 ? 22.606 0.766 -3.105 1.00 53.00 103 PHE A N 1
ATOM 830 C CA . PHE A 1 103 ? 21.498 -0.113 -3.384 1.00 53.00 103 PHE A CA 1
ATOM 831 C C . PHE A 1 103 ? 21.859 -1.585 -3.149 1.00 53.00 103 PHE A C 1
ATOM 833 O O . PHE A 1 103 ? 20.954 -2.408 -3.178 1.00 53.00 103 PHE A O 1
ATOM 840 N N . GLY A 1 104 ? 23.110 -1.925 -2.826 1.00 43.84 104 GLY A N 1
ATOM 841 C CA . GLY A 1 104 ? 23.602 -3.294 -2.751 1.00 43.84 104 GLY A CA 1
ATOM 842 C C . GLY A 1 104 ? 23.847 -3.891 -4.140 1.00 43.84 104 GLY A C 1
ATOM 843 O O . GLY A 1 104 ? 23.134 -3.603 -5.104 1.00 43.84 104 GLY A O 1
ATOM 844 N N . LYS A 1 105 ? 24.853 -4.765 -4.239 1.00 40.56 105 LYS A N 1
ATOM 845 C CA . LYS A 1 105 ? 25.131 -5.546 -5.450 1.00 40.56 105 LYS A CA 1
ATOM 846 C C . LYS A 1 105 ? 24.084 -6.647 -5.577 1.00 40.56 105 LYS A C 1
ATOM 848 O O . LYS A 1 105 ? 24.035 -7.554 -4.747 1.00 40.56 105 LYS A O 1
ATOM 853 N N . TYR A 1 106 ? 23.248 -6.588 -6.607 1.00 48.72 106 TYR A N 1
ATOM 854 C CA . TYR A 1 106 ? 22.305 -7.665 -6.895 1.00 48.72 106 TYR A CA 1
ATOM 855 C C . TYR A 1 106 ? 22.700 -8.387 -8.166 1.00 48.72 106 TYR A C 1
ATOM 857 O O . TYR A 1 106 ? 22.945 -7.767 -9.195 1.00 48.72 106 TYR A O 1
ATOM 865 N N . THR A 1 107 ? 22.707 -9.712 -8.081 1.00 45.25 107 THR A N 1
ATOM 866 C CA . THR A 1 107 ? 22.951 -10.590 -9.216 1.00 45.25 107 THR A CA 1
ATOM 867 C C . THR A 1 107 ? 21.963 -10.310 -10.347 1.00 45.25 107 THR A C 1
ATOM 869 O O . THR A 1 107 ? 20.772 -10.055 -10.115 1.00 45.25 107 THR A O 1
ATOM 872 N N . THR A 1 108 ? 22.484 -10.341 -11.572 1.00 48.75 108 THR A N 1
ATOM 873 C CA . THR A 1 108 ? 21.701 -10.353 -12.805 1.00 48.75 108 THR A CA 1
ATOM 874 C C . THR A 1 108 ? 20.694 -11.495 -12.725 1.00 48.75 108 THR A C 1
ATOM 876 O O . THR A 1 108 ? 21.026 -12.626 -12.375 1.00 48.75 108 THR A O 1
ATOM 879 N N . ALA A 1 109 ? 19.423 -11.167 -12.932 1.00 50.31 109 ALA A N 1
ATOM 880 C CA . ALA A 1 109 ? 18.359 -12.154 -12.901 1.00 50.31 109 ALA A CA 1
ATOM 881 C C . ALA A 1 109 ? 18.288 -12.868 -14.265 1.00 50.31 109 ALA A C 1
ATOM 883 O O . ALA A 1 109 ? 18.672 -12.285 -15.275 1.00 50.31 109 ALA A O 1
ATOM 884 N N . GLU A 1 110 ? 17.818 -14.119 -14.291 1.00 54.44 110 GLU A N 1
ATOM 885 C CA . GLU A 1 110 ? 17.609 -14.888 -15.530 1.00 54.44 110 GLU A CA 1
ATOM 886 C C . GLU A 1 110 ? 16.713 -14.149 -16.544 1.00 54.44 110 GLU A C 1
ATOM 888 O O . GLU A 1 110 ? 15.872 -13.342 -16.165 1.00 54.44 110 GLU A O 1
ATOM 893 N N . ILE A 1 111 ? 16.851 -14.438 -17.840 1.00 55.25 111 ILE A N 1
ATOM 894 C CA . ILE A 1 111 ? 16.014 -13.852 -18.902 1.00 55.25 111 ILE A CA 1
ATOM 895 C C . ILE A 1 111 ? 14.582 -14.412 -18.786 1.00 55.25 111 ILE A C 1
ATOM 897 O O . ILE A 1 111 ? 14.379 -15.627 -18.821 1.00 55.25 111 ILE A O 1
ATOM 901 N N . TYR A 1 112 ? 13.572 -13.543 -18.644 1.00 60.53 112 TYR A N 1
ATOM 902 C CA . TYR A 1 112 ? 12.200 -13.955 -18.288 1.00 60.53 112 TYR A CA 1
ATOM 903 C C . TYR A 1 112 ? 11.173 -13.888 -19.426 1.00 60.53 112 TYR A C 1
ATOM 905 O O . TYR A 1 112 ? 11.317 -13.169 -20.408 1.00 60.53 112 TYR A O 1
ATOM 913 N N . LYS A 1 113 ? 10.060 -14.616 -19.252 1.00 62.72 113 LYS A N 1
ATOM 914 C CA . LYS A 1 113 ? 8.918 -14.653 -20.182 1.00 62.72 113 LYS A CA 1
ATOM 915 C C . LYS A 1 113 ? 7.923 -13.519 -19.871 1.00 62.72 113 LYS A C 1
ATOM 917 O O . LYS A 1 113 ? 7.603 -13.340 -18.696 1.00 62.72 113 LYS A O 1
ATOM 922 N N . PRO A 1 114 ? 7.345 -12.836 -20.882 1.00 64.19 114 PRO A N 1
ATOM 923 C CA . PRO A 1 114 ? 6.378 -11.747 -20.693 1.00 64.19 114 PRO A CA 1
ATOM 924 C C . PRO A 1 114 ? 5.281 -12.049 -19.664 1.00 64.19 114 PRO A C 1
ATOM 926 O O . PRO A 1 114 ? 5.135 -11.275 -18.728 1.00 64.19 114 PRO A O 1
ATOM 929 N N . ARG A 1 115 ? 4.673 -13.251 -19.728 1.00 79.56 115 ARG A N 1
ATOM 930 C CA . ARG A 1 115 ? 3.599 -13.735 -18.828 1.00 79.56 115 ARG A CA 1
ATOM 931 C C . ARG A 1 115 ? 3.889 -13.627 -17.324 1.00 79.56 115 ARG A C 1
ATOM 933 O O . ARG A 1 115 ? 2.971 -13.768 -16.517 1.00 79.56 115 ARG A O 1
ATOM 940 N N . GLU A 1 116 ? 5.147 -13.484 -16.910 1.00 86.31 116 GLU A N 1
ATOM 941 C CA . GLU A 1 116 ? 5.476 -13.289 -15.497 1.00 86.31 116 GLU A CA 1
ATOM 942 C C . GLU A 1 116 ? 5.118 -11.877 -15.011 1.00 86.31 116 GLU A C 1
ATOM 944 O O . GLU A 1 116 ? 4.646 -11.724 -13.884 1.00 86.31 116 GLU A O 1
ATOM 949 N N . LYS A 1 117 ? 5.277 -10.851 -15.854 1.00 89.31 117 LYS A N 1
ATOM 950 C CA . LYS A 1 117 ? 4.986 -9.463 -15.484 1.00 89.31 117 LYS A CA 1
ATOM 951 C C . LYS A 1 117 ? 3.504 -9.279 -15.173 1.00 89.31 117 LYS A C 1
ATOM 953 O O . LYS A 1 117 ? 3.176 -8.711 -14.130 1.00 89.31 117 LYS A O 1
ATOM 958 N N . GLU A 1 118 ? 2.613 -9.809 -16.014 1.00 92.00 118 GLU A N 1
ATOM 959 C CA . GLU A 1 118 ? 1.165 -9.725 -15.780 1.00 92.00 118 GLU A CA 1
ATOM 960 C C . GLU A 1 118 ? 0.757 -10.455 -14.496 1.00 92.00 118 GLU A C 1
ATOM 962 O O . GLU A 1 118 ? -0.068 -9.945 -13.740 1.00 92.00 118 GLU A O 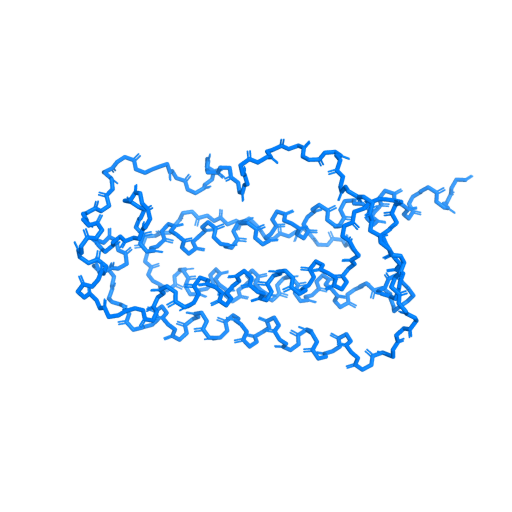1
ATOM 967 N N . LYS A 1 119 ? 1.380 -11.602 -14.187 1.00 93.94 119 LYS A N 1
ATOM 968 C CA . LYS A 1 119 ? 1.133 -12.319 -12.924 1.00 93.94 119 LYS A CA 1
ATOM 969 C C . LYS A 1 119 ? 1.520 -11.490 -11.702 1.00 93.94 119 LYS A C 1
ATOM 971 O O . LYS A 1 119 ? 0.785 -11.477 -10.719 1.00 93.94 119 LYS A O 1
ATOM 976 N N . ILE A 1 120 ? 2.660 -10.800 -11.744 1.00 95.12 120 ILE A N 1
ATOM 977 C CA . ILE A 1 120 ? 3.088 -9.952 -10.625 1.00 95.12 120 ILE A CA 1
ATOM 978 C C . ILE A 1 120 ? 2.192 -8.708 -10.525 1.00 95.12 120 ILE A C 1
ATOM 980 O O . ILE A 1 120 ? 1.818 -8.333 -9.418 1.00 95.12 120 ILE A O 1
ATOM 984 N N . ILE A 1 121 ? 1.780 -8.112 -11.651 1.00 96.00 121 ILE A N 1
ATOM 985 C CA . ILE A 1 121 ? 0.781 -7.029 -11.668 1.00 96.00 121 ILE A CA 1
ATOM 986 C C . ILE A 1 121 ? -0.508 -7.474 -10.973 1.00 96.00 121 ILE A C 1
ATOM 988 O O . ILE A 1 121 ? -0.994 -6.769 -10.089 1.00 96.00 121 ILE A O 1
ATOM 992 N N . GLN A 1 122 ? -1.026 -8.655 -11.318 1.00 97.56 122 GLN A N 1
ATOM 993 C CA . GLN A 1 122 ? -2.208 -9.199 -10.655 1.00 97.56 122 GLN A CA 1
ATOM 994 C C . GLN A 1 122 ? -1.955 -9.412 -9.157 1.00 97.56 122 GLN A C 1
ATOM 996 O O . GLN A 1 122 ? -2.790 -9.053 -8.338 1.00 97.56 122 GLN A O 1
ATOM 1001 N N . GLY A 1 123 ? -0.767 -9.889 -8.778 1.00 98.19 123 GLY A N 1
ATOM 1002 C CA . GLY A 1 123 ? -0.375 -10.028 -7.376 1.00 98.19 123 GLY A CA 1
ATOM 1003 C C . GLY A 1 123 ? -0.390 -8.713 -6.584 1.00 98.19 123 GLY A C 1
ATOM 1004 O O . GLY A 1 123 ? -0.741 -8.726 -5.403 1.00 98.19 123 GLY A O 1
ATOM 1005 N N . ILE A 1 124 ? -0.053 -7.578 -7.212 1.00 98.31 124 ILE A N 1
ATOM 1006 C CA . ILE A 1 124 ? -0.160 -6.248 -6.587 1.00 98.31 124 ILE A CA 1
ATOM 1007 C C . ILE A 1 124 ? -1.632 -5.912 -6.325 1.00 98.31 124 ILE A C 1
ATOM 1009 O O . ILE A 1 124 ? -1.971 -5.557 -5.194 1.00 98.31 124 ILE A O 1
ATOM 1013 N N . LEU A 1 125 ? -2.506 -6.087 -7.322 1.00 98.38 125 LEU A N 1
ATOM 1014 C CA . LEU A 1 125 ? -3.951 -5.850 -7.183 1.00 98.38 125 LEU A CA 1
ATOM 1015 C C . LEU A 1 125 ? -4.577 -6.758 -6.116 1.00 98.38 125 LEU A C 1
ATOM 1017 O O . LEU A 1 125 ? -5.290 -6.285 -5.234 1.00 98.38 125 LEU A O 1
ATOM 1021 N N . ASP A 1 126 ? -4.238 -8.046 -6.127 1.00 98.50 126 ASP A N 1
ATOM 1022 C CA . ASP A 1 126 ? -4.730 -9.013 -5.147 1.00 98.50 126 ASP A CA 1
ATOM 1023 C C . ASP A 1 126 ? -4.269 -8.661 -3.727 1.00 98.50 126 ASP A C 1
ATOM 1025 O O . ASP A 1 126 ? -5.011 -8.858 -2.762 1.00 98.50 126 ASP A O 1
ATOM 1029 N N . SER A 1 127 ? -3.041 -8.151 -3.572 1.00 98.50 127 SER A N 1
ATOM 1030 C CA . SER A 1 127 ? -2.542 -7.686 -2.273 1.00 98.50 127 SER A CA 1
ATOM 1031 C C . SER A 1 127 ? -3.296 -6.445 -1.782 1.00 98.50 127 SER A C 1
ATOM 1033 O O . SER A 1 127 ? -3.626 -6.378 -0.597 1.00 98.50 127 SER A O 1
ATOM 1035 N N . ALA A 1 128 ? -3.655 -5.525 -2.686 1.00 98.44 128 ALA A N 1
ATOM 1036 C CA . ALA A 1 128 ? -4.468 -4.351 -2.374 1.00 98.44 128 ALA A CA 1
ATOM 1037 C C . ALA A 1 128 ? -5.868 -4.755 -1.897 1.00 98.44 128 ALA A C 1
ATOM 1039 O O . ALA A 1 128 ? -6.324 -4.297 -0.850 1.00 98.44 128 ALA A O 1
ATOM 1040 N N . GLU A 1 129 ? -6.517 -5.679 -2.609 1.00 98.38 129 GLU A N 1
ATOM 1041 C CA . GLU A 1 129 ? -7.853 -6.159 -2.251 1.00 98.38 129 GLU A CA 1
ATOM 1042 C C . GLU A 1 129 ? -7.841 -6.938 -0.928 1.00 98.38 129 GLU A C 1
ATOM 1044 O O . GLU A 1 129 ? -8.735 -6.788 -0.096 1.00 98.38 129 GLU A O 1
ATOM 1049 N N . LYS A 1 130 ? -6.797 -7.738 -0.674 1.00 98.31 130 LYS A N 1
ATOM 1050 C CA . LYS A 1 130 ? -6.615 -8.410 0.624 1.00 98.31 130 LYS A CA 1
ATOM 1051 C C . LYS A 1 130 ? -6.444 -7.407 1.762 1.00 98.31 130 LYS A C 1
ATOM 1053 O O . LYS A 1 130 ? -7.028 -7.617 2.827 1.00 98.31 130 LYS A O 1
ATOM 1058 N N . LEU A 1 131 ? -5.665 -6.344 1.550 1.00 98.44 131 LEU A N 1
ATOM 1059 C CA . LEU A 1 131 ? -5.496 -5.278 2.533 1.00 98.44 131 LEU A CA 1
ATOM 1060 C C . LEU A 1 131 ? -6.833 -4.570 2.787 1.00 98.44 131 LEU A C 1
ATOM 1062 O O . LEU A 1 131 ? -7.259 -4.499 3.938 1.00 98.44 131 LEU A O 1
ATOM 1066 N N . LYS A 1 132 ? -7.535 -4.147 1.728 1.00 98.38 132 LYS A N 1
ATOM 1067 C CA . LYS A 1 132 ? -8.871 -3.532 1.797 1.00 98.38 132 LYS A CA 1
ATOM 1068 C C . LYS A 1 132 ? -9.852 -4.390 2.598 1.00 98.38 132 LYS A C 1
ATOM 1070 O O . LYS A 1 132 ? -10.388 -3.917 3.597 1.00 98.38 132 LYS A O 1
ATOM 1075 N N . LYS A 1 133 ? -9.999 -5.674 2.254 1.00 98.06 133 LYS A N 1
ATOM 1076 C CA . LYS A 1 133 ? -10.876 -6.613 2.979 1.00 98.06 133 LYS A CA 1
ATOM 1077 C C . LYS A 1 133 ? -10.494 -6.795 4.447 1.00 98.06 133 LYS A C 1
ATOM 1079 O O . LYS A 1 133 ? -11.354 -7.081 5.277 1.00 98.06 133 LYS A O 1
ATOM 1084 N N . SER A 1 134 ? -9.212 -6.685 4.790 1.00 97.06 134 SER A N 1
ATOM 1085 C CA . SER A 1 134 ? -8.784 -6.701 6.192 1.00 97.06 134 SER A CA 1
ATOM 1086 C C . SER A 1 134 ? -9.167 -5.409 6.915 1.00 97.06 134 SER A C 1
ATOM 1088 O O . SER A 1 134 ? -9.641 -5.485 8.044 1.00 97.06 134 SER A O 1
ATOM 1090 N N . VAL A 1 135 ? -9.018 -4.247 6.273 1.00 97.56 135 VAL A N 1
ATOM 1091 C CA . VAL A 1 135 ? -9.393 -2.936 6.833 1.00 97.56 135 VAL A CA 1
ATOM 1092 C C . VAL A 1 135 ? -10.904 -2.815 7.037 1.00 97.56 135 VAL A C 1
ATOM 1094 O O . VAL A 1 135 ? -11.342 -2.300 8.064 1.00 97.56 135 VAL A O 1
ATOM 1097 N N . GLU A 1 136 ? -11.710 -3.350 6.120 1.00 97.50 136 GLU A N 1
ATOM 1098 C CA . GLU A 1 136 ? -13.179 -3.335 6.200 1.00 97.50 136 GLU A CA 1
ATOM 1099 C C . GLU A 1 136 ? -13.727 -3.972 7.492 1.00 97.50 136 GLU A C 1
ATOM 1101 O O . GLU A 1 136 ? -14.781 -3.556 7.976 1.00 97.50 136 GLU A O 1
ATOM 1106 N N . LYS A 1 137 ? -12.987 -4.913 8.101 1.00 96.38 137 LYS A N 1
ATOM 1107 C CA . LYS A 1 137 ? -13.349 -5.598 9.360 1.00 96.38 137 LYS A CA 1
ATOM 1108 C C . LYS A 1 137 ? -13.206 -4.732 10.615 1.00 96.38 137 LYS A C 1
ATOM 1110 O O . LYS A 1 137 ? -13.604 -5.165 11.702 1.00 96.38 137 LYS A O 1
ATOM 1115 N N . PHE A 1 138 ? -12.612 -3.549 10.487 1.00 96.50 138 PHE A N 1
ATOM 1116 C CA . PHE A 1 138 ? -12.448 -2.597 11.577 1.00 96.50 138 PHE A CA 1
ATOM 1117 C C . PHE A 1 138 ? -13.469 -1.461 11.458 1.00 96.50 138 PHE A C 1
ATOM 1119 O O . PHE A 1 138 ? -13.779 -0.950 10.374 1.00 96.50 138 PHE A O 1
ATOM 1126 N N . SER A 1 139 ? -14.010 -1.058 12.603 1.00 97.06 139 SER A N 1
ATOM 1127 C CA . SER A 1 139 ? -14.771 0.188 12.729 1.00 97.06 139 SER A CA 1
ATOM 1128 C C . SER A 1 139 ? -13.841 1.407 12.679 1.00 97.06 139 SER A C 1
ATOM 1130 O O . SER A 1 139 ? -12.639 1.286 12.919 1.00 97.06 139 SER A O 1
ATOM 1132 N N . GLU A 1 140 ? -14.396 2.599 12.432 1.00 96.88 140 GLU A N 1
ATOM 1133 C CA . GLU A 1 140 ? -13.637 3.863 12.514 1.00 96.88 140 GLU A CA 1
ATOM 1134 C C . GLU A 1 140 ? -12.901 4.008 13.846 1.00 96.88 140 GLU A C 1
ATOM 1136 O O . GLU A 1 140 ? -11.712 4.322 13.902 1.00 96.88 140 GLU A O 1
ATOM 1141 N N . ASN A 1 141 ? -13.617 3.712 14.932 1.00 94.88 141 ASN A N 1
ATOM 1142 C CA . ASN A 1 141 ? -13.091 3.785 16.283 1.00 94.88 141 ASN A CA 1
ATOM 1143 C C . ASN A 1 141 ? -11.891 2.849 16.472 1.00 94.88 141 ASN A C 1
ATOM 1145 O O . ASN A 1 141 ? -10.897 3.234 17.081 1.00 94.88 141 ASN A O 1
ATOM 1149 N N . GLU A 1 142 ? -11.956 1.629 15.940 1.00 95.12 142 GLU A N 1
ATOM 1150 C CA . GLU A 1 142 ? -10.865 0.661 16.055 1.00 95.12 142 GLU A CA 1
ATOM 1151 C C . GLU A 1 142 ? -9.647 1.049 15.221 1.00 95.12 142 GLU A C 1
ATOM 1153 O O . GLU A 1 142 ? -8.526 0.885 15.698 1.00 95.12 142 GLU A O 1
ATOM 1158 N N . LEU A 1 143 ? -9.840 1.615 14.026 1.00 95.56 143 LEU A N 1
ATOM 1159 C CA . LEU A 1 143 ? -8.728 2.089 13.197 1.00 95.56 143 LEU A CA 1
ATOM 1160 C C . LEU A 1 143 ? -7.885 3.161 13.902 1.00 95.56 143 LEU A C 1
ATOM 1162 O O . LEU A 1 143 ? -6.674 3.232 13.685 1.00 95.56 143 LEU A O 1
ATOM 1166 N N . ASN A 1 144 ? -8.524 3.950 14.767 1.00 93.50 144 ASN A N 1
ATOM 1167 C CA . ASN A 1 144 ? -7.895 5.052 15.488 1.00 93.50 144 ASN A CA 1
ATOM 1168 C C . ASN A 1 144 ? -7.423 4.674 16.901 1.00 93.50 144 ASN A C 1
ATOM 1170 O O . ASN A 1 144 ? -6.507 5.314 17.407 1.00 93.50 144 ASN A O 1
ATOM 1174 N N . ASN A 1 145 ? -8.024 3.660 17.538 1.00 92.38 145 ASN A N 1
ATOM 1175 C CA . ASN A 1 145 ? -7.764 3.324 18.946 1.00 92.38 145 ASN A CA 1
ATOM 1176 C C . ASN A 1 145 ? -7.102 1.965 19.183 1.00 92.38 145 ASN A C 1
ATOM 1178 O O . ASN A 1 145 ? -6.608 1.728 20.287 1.00 92.38 145 ASN A O 1
ATOM 1182 N N . LEU A 1 146 ? -7.074 1.073 18.193 1.00 93.56 146 LEU A N 1
ATOM 1183 C CA . LEU A 1 146 ? -6.206 -0.098 18.248 1.00 93.56 146 LEU A CA 1
ATOM 1184 C C . LEU A 1 146 ? -4.821 0.286 17.751 1.00 93.56 146 LEU A C 1
ATOM 1186 O O . LEU A 1 146 ? -4.671 1.117 16.849 1.00 93.56 146 LEU A O 1
ATOM 1190 N N . SER A 1 147 ? -3.810 -0.331 18.352 1.00 91.38 147 SER A N 1
ATOM 1191 C CA . SER A 1 147 ? -2.434 -0.125 17.952 1.00 91.38 147 SER A CA 1
ATOM 1192 C C . SER A 1 147 ? -1.758 -1.419 17.544 1.00 91.38 147 SER A C 1
ATOM 1194 O O . SER A 1 147 ? -2.141 -2.527 17.923 1.00 91.38 147 SER A O 1
ATOM 1196 N N . VAL A 1 148 ? -0.720 -1.235 16.750 1.00 83.69 148 VAL A N 1
ATOM 1197 C CA . VAL A 1 148 ? 0.324 -2.216 16.487 1.00 83.69 148 VAL A CA 1
ATOM 1198 C C . VAL A 1 148 ? 1.660 -1.510 16.678 1.00 83.69 148 VAL A C 1
ATOM 1200 O O . VAL A 1 148 ? 1.712 -0.284 16.614 1.00 83.69 148 VAL A O 1
ATOM 1203 N N . PHE A 1 149 ? 2.718 -2.276 16.947 1.00 75.81 149 PHE A N 1
ATOM 1204 C CA . PHE A 1 149 ? 4.123 -1.840 17.005 1.00 75.81 149 PHE A CA 1
ATOM 1205 C C . PHE A 1 149 ? 4.388 -0.417 17.517 1.00 75.81 149 PHE A C 1
ATOM 1207 O O . PHE A 1 149 ? 4.265 0.565 16.790 1.00 75.81 149 PHE A O 1
ATOM 1214 N N . LEU A 1 150 ? 4.895 -0.308 18.749 1.00 77.81 150 LEU A N 1
ATOM 1215 C CA . LEU A 1 150 ? 5.353 0.965 19.328 1.00 77.81 150 LEU A CA 1
ATOM 1216 C C . LEU A 1 150 ? 4.246 2.034 19.449 1.00 77.81 150 LEU A C 1
ATOM 1218 O O . LEU A 1 150 ? 4.541 3.232 19.523 1.00 77.81 150 LEU A O 1
ATOM 1222 N N . GLY A 1 151 ? 2.983 1.599 19.509 1.00 86.12 151 GLY A N 1
ATOM 1223 C CA . GLY A 1 151 ? 1.823 2.461 19.722 1.00 86.12 151 GLY A CA 1
ATOM 1224 C C . GLY A 1 151 ? 1.417 3.263 18.486 1.00 86.12 151 GLY A C 1
ATOM 1225 O O . GLY A 1 151 ? 0.986 4.408 18.639 1.00 86.12 151 GLY A O 1
ATOM 1226 N N . ILE A 1 152 ? 1.570 2.705 17.279 1.00 90.75 152 ILE A N 1
ATOM 1227 C CA . ILE A 1 152 ? 1.068 3.290 16.025 1.00 90.75 152 ILE A CA 1
ATOM 1228 C C . ILE A 1 152 ? -0.395 2.861 15.834 1.00 90.75 152 ILE A C 1
ATOM 1230 O O . ILE A 1 152 ? -0.715 1.693 16.040 1.00 90.75 152 ILE A O 1
ATOM 1234 N N . SER A 1 153 ? -1.297 3.786 15.477 1.00 93.94 153 SER A N 1
ATOM 1235 C CA . SER A 1 153 ? -2.701 3.431 15.212 1.00 93.94 153 SER A CA 1
ATOM 1236 C C . SER A 1 153 ? -2.792 2.562 13.960 1.00 93.94 153 SER A C 1
ATOM 1238 O O . SER A 1 153 ? -1.954 2.690 13.068 1.00 93.94 153 SER A O 1
ATOM 1240 N N . LEU A 1 154 ? -3.802 1.694 13.852 1.00 94.94 154 LEU A N 1
ATOM 1241 C CA . LEU A 1 154 ? -3.953 0.861 12.650 1.00 94.94 154 LEU A CA 1
ATOM 1242 C C . LEU A 1 154 ? -4.028 1.714 11.378 1.00 94.94 154 LEU A C 1
ATOM 1244 O O . LEU A 1 154 ? -3.382 1.381 10.387 1.00 94.94 154 LEU A O 1
ATOM 1248 N N . ARG A 1 155 ? -4.747 2.842 11.426 1.00 96.00 155 ARG A N 1
ATOM 1249 C CA . ARG A 1 155 ? -4.830 3.797 10.316 1.00 96.00 155 ARG A CA 1
ATOM 1250 C C . ARG A 1 155 ? -3.454 4.295 9.881 1.00 96.00 155 ARG A C 1
ATOM 1252 O O . ARG A 1 155 ? -3.092 4.135 8.717 1.00 96.00 155 ARG A O 1
ATOM 1259 N N . ASN A 1 156 ? -2.677 4.857 10.806 1.00 94.38 156 ASN A N 1
ATOM 1260 C CA . ASN A 1 156 ? -1.353 5.381 10.472 1.00 94.38 156 ASN A CA 1
ATOM 1261 C C . ASN A 1 156 ? -0.400 4.272 10.048 1.00 94.38 156 ASN A C 1
ATOM 1263 O O . ASN A 1 156 ? 0.398 4.469 9.140 1.00 94.38 156 ASN A O 1
ATOM 1267 N N . PHE A 1 157 ? -0.517 3.089 10.644 1.00 93.69 157 PHE A N 1
ATOM 1268 C CA . PHE A 1 157 ? 0.269 1.939 10.234 1.00 93.69 157 PHE A CA 1
ATOM 1269 C C . PHE A 1 157 ? 0.023 1.593 8.765 1.00 93.69 157 PHE A C 1
ATOM 1271 O O . PHE A 1 157 ? 0.986 1.461 8.021 1.00 93.69 157 PHE A O 1
ATOM 1278 N N . ILE A 1 158 ? -1.240 1.539 8.328 1.00 96.0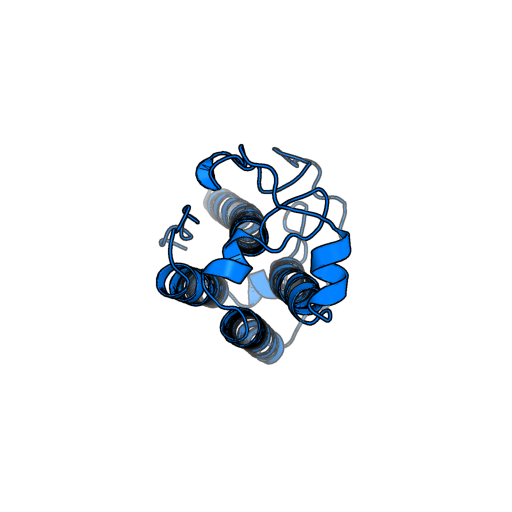0 158 ILE A N 1
ATOM 1279 C CA . ILE A 1 158 ? -1.614 1.290 6.927 1.00 96.00 158 ILE A CA 1
ATOM 1280 C C . ILE A 1 158 ? -1.075 2.392 6.010 1.00 96.00 158 ILE A C 1
ATOM 1282 O O . ILE A 1 158 ? -0.465 2.087 4.987 1.00 96.00 158 ILE A O 1
ATOM 1286 N N . LEU A 1 159 ? -1.243 3.662 6.384 1.00 96.69 159 LEU A N 1
ATOM 1287 C CA . LEU A 1 159 ? -0.730 4.788 5.599 1.00 96.69 159 LEU A CA 1
ATOM 1288 C C . LEU A 1 159 ? 0.804 4.738 5.451 1.00 96.69 159 LEU A C 1
ATOM 1290 O O . LEU A 1 159 ? 1.327 5.023 4.373 1.00 96.69 159 LEU A O 1
ATOM 1294 N N . ILE A 1 160 ? 1.530 4.288 6.484 1.00 94.50 160 ILE A N 1
ATOM 1295 C CA . ILE A 1 160 ? 2.984 4.064 6.420 1.00 94.50 160 ILE A CA 1
ATOM 1296 C C . ILE A 1 160 ? 3.329 3.010 5.369 1.00 94.50 160 ILE A C 1
ATOM 1298 O O . ILE A 1 160 ? 4.274 3.215 4.612 1.00 94.50 160 ILE A O 1
ATOM 1302 N N . VAL A 1 161 ? 2.559 1.923 5.265 1.00 95.00 161 VAL A N 1
ATOM 1303 C CA . VAL A 1 161 ? 2.759 0.894 4.225 1.00 95.00 161 VAL A CA 1
ATOM 1304 C C . VAL A 1 161 ? 2.633 1.479 2.832 1.00 95.00 161 VAL A C 1
ATOM 1306 O O . VAL A 1 161 ? 3.481 1.232 1.975 1.00 95.00 161 VAL A O 1
ATOM 1309 N N . LEU A 1 162 ? 1.566 2.245 2.598 1.00 97.25 162 LEU A N 1
ATOM 1310 C CA . LEU A 1 162 ? 1.314 2.835 1.290 1.00 97.25 162 LEU A CA 1
ATOM 1311 C C . LEU A 1 162 ? 2.453 3.790 0.929 1.00 97.25 162 LEU A C 1
ATOM 1313 O O . LEU A 1 162 ? 3.032 3.678 -0.153 1.00 97.25 162 LEU A O 1
ATOM 1317 N N . LYS A 1 163 ? 2.849 4.655 1.872 1.00 95.50 163 LYS A N 1
ATOM 1318 C CA . LYS A 1 163 ? 3.952 5.603 1.676 1.00 95.50 163 LYS A CA 1
ATOM 1319 C C . LYS A 1 163 ? 5.284 4.884 1.445 1.00 95.50 163 LYS A C 1
ATOM 1321 O O . LYS A 1 163 ? 6.066 5.296 0.592 1.00 95.50 163 LYS A O 1
ATOM 1326 N N . HIS A 1 164 ? 5.526 3.788 2.160 1.00 93.62 164 HIS A N 1
ATOM 1327 C CA . HIS A 1 164 ? 6.699 2.933 1.999 1.00 93.62 164 HIS A CA 1
ATOM 1328 C C . HIS A 1 164 ? 6.770 2.316 0.597 1.00 93.62 164 HIS A C 1
ATOM 1330 O O . HIS A 1 164 ? 7.801 2.411 -0.072 1.00 93.62 164 HIS A O 1
ATOM 1336 N N . ASN A 1 165 ? 5.667 1.735 0.121 1.00 95.06 165 ASN A N 1
ATOM 1337 C CA . ASN A 1 165 ? 5.594 1.162 -1.220 1.00 95.06 165 ASN A CA 1
ATOM 1338 C C . ASN A 1 165 ? 5.840 2.235 -2.288 1.00 95.06 165 ASN A C 1
ATOM 1340 O O . ASN A 1 165 ? 6.713 2.053 -3.136 1.00 95.06 165 ASN A O 1
ATOM 1344 N N . ILE A 1 166 ? 5.141 3.374 -2.205 1.00 94.38 166 ILE A N 1
ATOM 1345 C CA . ILE A 1 166 ? 5.319 4.506 -3.127 1.00 94.38 166 ILE A CA 1
ATOM 1346 C C . ILE A 1 166 ? 6.773 4.975 -3.147 1.00 94.38 166 ILE A C 1
ATOM 1348 O O . ILE A 1 166 ? 7.338 5.139 -4.225 1.00 94.38 166 ILE A O 1
ATOM 1352 N N . TYR A 1 167 ? 7.408 5.122 -1.981 1.00 91.06 167 TYR A N 1
ATOM 1353 C CA . TYR A 1 167 ? 8.816 5.502 -1.886 1.00 91.06 167 TYR A CA 1
ATOM 1354 C C . TYR A 1 167 ? 9.722 4.529 -2.650 1.00 91.06 167 TYR A C 1
ATOM 1356 O O . TYR A 1 167 ? 10.517 4.954 -3.490 1.00 91.06 167 TYR A O 1
ATOM 1364 N N . HIS A 1 168 ? 9.578 3.222 -2.416 1.00 88.69 168 HIS A N 1
ATOM 1365 C CA . HIS A 1 168 ? 10.396 2.219 -3.097 1.00 88.69 168 HIS A CA 1
ATOM 1366 C C . HIS A 1 168 ? 10.159 2.189 -4.608 1.00 88.69 168 HIS A C 1
ATOM 1368 O O . HIS A 1 168 ? 11.116 2.009 -5.367 1.00 88.69 168 HIS A O 1
ATOM 1374 N N . VAL A 1 169 ? 8.920 2.373 -5.068 1.00 91.31 169 VAL A N 1
ATOM 1375 C CA . VAL A 1 169 ? 8.642 2.467 -6.508 1.00 91.31 169 VAL A CA 1
ATOM 1376 C C . VAL A 1 169 ? 9.216 3.757 -7.088 1.00 91.31 169 VAL A C 1
ATOM 1378 O O . VAL A 1 169 ? 9.799 3.720 -8.169 1.00 91.31 169 VAL A O 1
ATOM 1381 N N . ASN A 1 170 ? 9.146 4.876 -6.365 1.00 88.25 170 ASN A N 1
ATOM 1382 C CA . ASN A 1 170 ? 9.720 6.140 -6.815 1.00 88.25 170 ASN A CA 1
ATOM 1383 C C . ASN A 1 170 ? 11.245 6.052 -6.969 1.00 88.25 170 ASN A C 1
ATOM 1385 O O . ASN A 1 170 ? 11.787 6.515 -7.966 1.00 88.25 170 ASN A O 1
ATOM 1389 N N . VAL A 1 171 ? 11.935 5.371 -6.048 1.00 82.88 171 VAL A N 1
ATOM 1390 C CA . VAL A 1 171 ? 13.375 5.084 -6.180 1.00 82.88 171 VAL A CA 1
ATOM 1391 C C . VAL A 1 171 ? 13.672 4.302 -7.466 1.00 82.88 171 VAL A C 1
ATOM 1393 O O . VAL A 1 171 ? 14.606 4.644 -8.192 1.00 82.88 171 VAL A O 1
ATOM 1396 N N . ALA A 1 172 ? 12.879 3.272 -7.780 1.00 82.88 172 ALA A N 1
ATOM 1397 C CA . ALA A 1 172 ? 13.039 2.515 -9.023 1.00 82.88 172 ALA A CA 1
ATOM 1398 C C . ALA A 1 172 ? 12.745 3.382 -10.259 1.00 82.88 172 ALA A C 1
ATOM 1400 O O . ALA A 1 172 ? 13.513 3.366 -11.218 1.00 82.88 172 ALA A O 1
ATOM 1401 N N . ARG A 1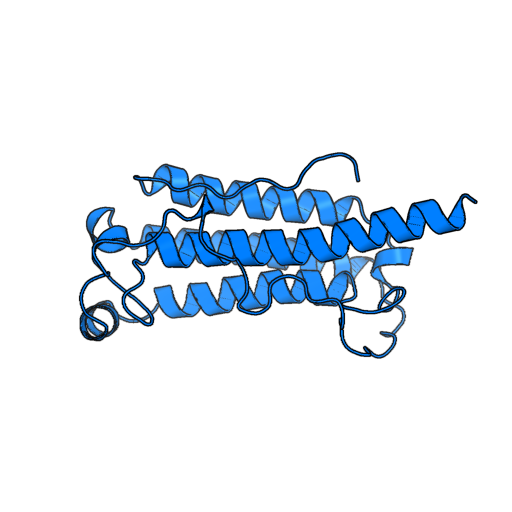 173 ? 11.679 4.185 -10.220 1.00 85.81 173 ARG A N 1
ATOM 1402 C CA . ARG A 1 173 ? 11.302 5.110 -11.292 1.00 85.81 173 ARG A CA 1
ATOM 1403 C C . ARG A 1 173 ? 12.399 6.126 -11.599 1.00 85.81 173 ARG A C 1
ATOM 1405 O O . ARG A 1 173 ? 12.764 6.262 -12.762 1.00 85.81 173 ARG A O 1
ATOM 1412 N N . THR A 1 174 ? 12.917 6.827 -10.589 1.00 82.38 174 THR A N 1
ATOM 1413 C CA . THR A 1 174 ? 13.968 7.842 -10.769 1.00 82.38 174 THR A CA 1
ATOM 1414 C C . THR A 1 174 ? 15.204 7.236 -11.423 1.00 82.38 174 THR A C 1
ATOM 1416 O O . THR A 1 174 ? 15.777 7.831 -12.329 1.00 82.38 174 THR A O 1
ATOM 1419 N N . ARG A 1 175 ? 15.576 6.013 -11.029 1.00 78.69 175 ARG A N 1
ATOM 1420 C CA . ARG A 1 175 ? 16.682 5.286 -11.664 1.00 78.69 175 ARG A CA 1
ATOM 1421 C C . ARG A 1 175 ? 16.418 5.012 -13.143 1.00 78.69 175 ARG A C 1
ATOM 1423 O O . ARG A 1 175 ? 17.266 5.327 -13.966 1.00 78.69 175 ARG A O 1
ATOM 1430 N N . LEU A 1 176 ? 15.242 4.479 -13.483 1.00 80.00 176 LEU A N 1
ATOM 1431 C CA . LEU A 1 176 ? 14.886 4.181 -14.874 1.00 80.00 176 LEU A CA 1
ATOM 1432 C C . LEU A 1 176 ? 14.880 5.431 -15.766 1.00 80.00 176 LEU A C 1
ATOM 1434 O O . LEU A 1 176 ? 15.342 5.360 -16.902 1.00 80.00 176 LEU A O 1
ATOM 1438 N N . ILE A 1 177 ? 14.393 6.565 -15.250 1.00 79.25 177 ILE A N 1
ATOM 1439 C CA . ILE A 1 177 ? 14.405 7.849 -15.966 1.00 79.25 177 ILE A CA 1
ATOM 1440 C C . ILE A 1 177 ? 15.849 8.295 -16.227 1.00 79.25 177 ILE A C 1
ATOM 1442 O O . ILE A 1 177 ? 16.223 8.475 -17.386 1.00 79.25 177 ILE A O 1
ATOM 1446 N N . ASN A 1 178 ? 16.684 8.362 -15.186 1.00 73.69 178 ASN A N 1
ATOM 1447 C CA . ASN A 1 178 ? 18.079 8.803 -15.310 1.00 73.69 178 ASN A CA 1
ATOM 1448 C C . ASN A 1 178 ? 18.891 7.909 -16.263 1.00 73.69 178 ASN A C 1
ATOM 1450 O O . ASN A 1 178 ? 19.713 8.394 -17.037 1.00 73.69 178 ASN A O 1
ATOM 1454 N N . THR A 1 179 ? 18.647 6.596 -16.234 1.00 69.81 179 THR A N 1
ATOM 1455 C CA . THR A 1 179 ? 19.268 5.648 -17.161 1.00 69.81 179 THR A CA 1
ATOM 1456 C C . THR A 1 179 ? 18.813 5.890 -18.605 1.00 69.81 179 THR A C 1
ATOM 1458 O O . THR A 1 179 ? 19.652 5.918 -19.502 1.00 69.81 179 THR A O 1
ATOM 1461 N N . SER A 1 180 ? 17.520 6.127 -18.852 1.00 67.38 180 SER A N 1
ATOM 1462 C CA . SER A 1 180 ? 17.020 6.397 -20.210 1.00 67.38 180 SER A CA 1
ATOM 1463 C C . SER A 1 180 ? 17.593 7.677 -20.830 1.00 67.38 180 SER A C 1
ATOM 1465 O O . SER A 1 180 ? 17.875 7.694 -22.024 1.00 67.38 180 SER A O 1
ATOM 1467 N N . GLU A 1 181 ? 17.842 8.709 -20.020 1.00 61.09 181 GLU A N 1
ATOM 1468 C CA . GLU A 1 181 ? 18.478 9.957 -20.464 1.00 61.09 181 GLU A CA 1
ATOM 1469 C C . GLU A 1 181 ? 19.973 9.773 -20.766 1.00 61.09 181 GLU A C 1
ATOM 1471 O O . GLU A 1 181 ? 20.500 10.401 -21.682 1.00 61.09 181 GLU A O 1
ATOM 1476 N N . SER A 1 182 ? 20.661 8.883 -20.040 1.00 56.94 182 SER A N 1
ATOM 1477 C CA . SER A 1 182 ? 22.083 8.594 -20.274 1.00 56.94 182 SER A CA 1
ATOM 1478 C C . SER A 1 182 ? 22.365 7.846 -21.582 1.00 56.94 182 SER A C 1
ATOM 1480 O O . SER A 1 182 ? 23.475 7.938 -22.087 1.00 56.94 182 SER A O 1
ATOM 1482 N N . PHE A 1 183 ? 21.371 7.153 -22.151 1.00 49.34 183 PHE A N 1
ATOM 1483 C CA . PHE A 1 183 ? 21.480 6.467 -23.448 1.00 49.34 183 PHE A CA 1
ATOM 1484 C C . PHE A 1 183 ? 21.101 7.348 -24.653 1.00 49.34 183 PHE A C 1
ATOM 1486 O O . PHE A 1 183 ? 21.178 6.889 -25.789 1.00 49.34 183 PHE A O 1
ATOM 1493 N N . GLN A 1 184 ? 20.652 8.586 -24.416 1.00 47.06 184 GLN A N 1
ATOM 1494 C CA . GLN A 1 184 ? 20.298 9.559 -25.461 1.00 47.06 184 GLN A CA 1
ATOM 1495 C C . GLN A 1 184 ? 21.360 10.657 -25.656 1.00 47.06 184 GLN A C 1
ATOM 1497 O O . GLN A 1 184 ? 21.168 11.535 -26.498 1.00 47.06 184 GLN A O 1
ATOM 1502 N N . LYS A 1 185 ? 22.449 10.624 -24.881 1.00 41.56 185 LYS A N 1
ATOM 1503 C CA . LYS A 1 185 ? 23.635 11.479 -25.036 1.00 41.56 185 LYS A CA 1
ATOM 1504 C C . LYS A 1 185 ? 24.764 10.690 -25.677 1.00 41.56 185 LYS A C 1
ATOM 1506 O O . LYS A 1 185 ? 25.522 11.323 -26.438 1.00 41.56 185 LYS A O 1
#

Foldseek 3Di:
DPDAQDDQFFDQALVVLLVLLQSNLVSLLVVLVPDDLVQQLWCPVVAAHRPVRLLVCLLVLLVVLLVVLPPDLVVLCVLPWADPDDDTLVPDDLDPDPPPPCRDHDDTDDGDDPVVSVVSSVSSNVSSVSSSVSSVPDDSCQQRTGDDDPRHRVSSSSSSSSNNSSVSSVVVVVSVVVVVVVVVD